Protein AF-A0A0W0FMZ3-F1 (afdb_monomer_lite)

Foldseek 3Di:
DDDDDDDDDDDDDDDDDDDDDDDDDDDDPDDPDPDDPPPPPDVLLVVLLVVCPPVDDDDDDPVRVCCVPPNDDPPDPDQDDDDVVLVVVLLPPDDDQLSNQVSVQVSCVSRCPFKHKAQFQPPAQCVVVVVQPPLRTAGIFIFGPPDDDPDSDDLLGGPDTDHDDNDPLLDQADNDDDPVGHGGGPDPSSSSSSSSQSVSQVSNVVNYPDPDDDDDD

Sequence (217 aa):
MSSTPPPQLPQNQSQAIFDSSSSPLKLNTGRSAFASEDPIRDTRLVQVELDTHNKWFGPVSPAKFLDKFLPKPSGLPRRPNFRSQEWGNVISGVKKESDMYDKFTELLKDYCTNLELKVTGEASDDINWTHQTGLIKVDVSVFPKDVQLERTFEVAKLETFFEFKLANTSSGFNDKVSVAHPFEKQARNSQNTRAQLATYAGAMLATQFRTHAFCVE

Structure (mmCIF, N/CA/C/O backbone):
data_AF-A0A0W0FMZ3-F1
#
_entry.id   AF-A0A0W0FMZ3-F1
#
loop_
_atom_site.group_PDB
_atom_site.id
_atom_site.type_symbol
_atom_site.label_atom_id
_atom_site.label_alt_id
_atom_site.label_comp_id
_atom_site.label_asym_id
_atom_site.label_entity_id
_atom_site.label_seq_id
_atom_site.pdbx_PDB_ins_code
_atom_site.Cartn_x
_atom_site.Cartn_y
_atom_site.Cartn_z
_atom_site.occupancy
_atom_site.B_iso_or_equiv
_atom_site.auth_seq_id
_atom_site.auth_comp_id
_atom_site.auth_asym_id
_atom_site.auth_atom_id
_atom_site.pdbx_PDB_model_num
ATOM 1 N N . MET A 1 1 ? 92.592 6.757 21.038 1.00 39.72 1 MET A N 1
ATOM 2 C CA . MET A 1 1 ? 92.563 7.070 19.593 1.00 39.72 1 MET A CA 1
ATOM 3 C C . MET A 1 1 ? 91.176 6.682 19.095 1.00 39.72 1 MET A C 1
ATOM 5 O O . MET A 1 1 ? 90.926 5.510 18.885 1.00 39.72 1 MET A O 1
ATOM 9 N N . SER A 1 2 ? 90.171 7.513 19.369 1.00 41.06 2 SER A N 1
ATOM 10 C CA . SER A 1 2 ? 89.693 8.655 18.563 1.00 41.06 2 SER A CA 1
ATOM 11 C C . SER A 1 2 ? 88.680 8.206 17.508 1.00 41.06 2 SER A C 1
ATOM 13 O O . SER A 1 2 ? 89.030 7.906 16.373 1.00 41.06 2 SER A O 1
ATOM 15 N N . SER A 1 3 ? 87.421 8.153 17.945 1.00 37.78 3 SER A N 1
ATOM 16 C CA . SER A 1 3 ? 86.208 8.016 17.143 1.00 37.78 3 SER A CA 1
ATOM 17 C C . SER A 1 3 ? 85.843 9.356 16.496 1.00 37.78 3 SER A C 1
ATOM 19 O O . SER A 1 3 ? 85.898 10.402 17.142 1.00 37.78 3 SER A O 1
ATOM 21 N N . THR A 1 4 ? 85.464 9.333 15.219 1.00 46.03 4 THR A N 1
ATOM 22 C CA . THR A 1 4 ? 84.984 10.509 14.475 1.00 46.03 4 THR A CA 1
ATOM 23 C C . THR A 1 4 ? 83.455 10.444 14.347 1.00 46.03 4 THR A C 1
ATOM 25 O O . THR A 1 4 ? 82.946 9.403 13.928 1.00 46.03 4 THR A O 1
ATOM 28 N N . PRO A 1 5 ? 82.704 11.502 14.710 1.00 57.19 5 PRO A N 1
ATOM 29 C CA . PRO A 1 5 ? 81.245 11.523 14.604 1.00 57.19 5 PRO A CA 1
ATOM 30 C C . PRO A 1 5 ? 80.751 12.072 13.244 1.00 57.19 5 PRO A 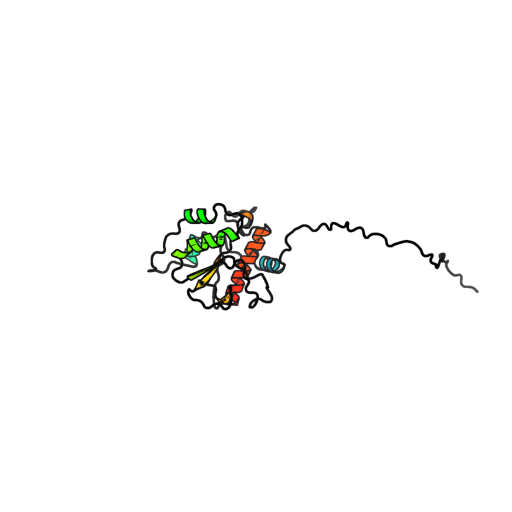C 1
ATOM 32 O O . PRO A 1 5 ? 81.443 12.887 12.630 1.00 57.19 5 PRO A O 1
ATOM 35 N N . PRO A 1 6 ? 79.550 11.669 12.779 1.00 47.75 6 PRO A N 1
ATOM 36 C CA . PRO A 1 6 ? 78.883 12.243 11.607 1.00 47.75 6 PRO A CA 1
ATOM 37 C C . PRO A 1 6 ? 78.061 13.518 11.941 1.00 47.75 6 PRO A C 1
ATOM 39 O O . PRO A 1 6 ? 77.803 13.798 13.114 1.00 47.75 6 PRO A O 1
ATOM 42 N N . PRO A 1 7 ? 77.687 14.323 10.924 1.00 38.81 7 PRO A N 1
ATOM 43 C CA . PRO A 1 7 ? 77.467 15.769 11.054 1.00 38.81 7 PRO A CA 1
ATOM 44 C C . PRO A 1 7 ? 76.085 16.202 11.579 1.00 38.81 7 PRO A C 1
ATOM 46 O O . PRO A 1 7 ? 75.069 15.548 11.353 1.00 38.81 7 PRO A O 1
ATOM 49 N N . GLN A 1 8 ? 76.074 17.366 12.242 1.00 42.78 8 GLN A N 1
ATOM 50 C CA . GLN A 1 8 ? 74.904 18.075 12.776 1.00 42.78 8 GLN A CA 1
ATOM 51 C C . GLN A 1 8 ? 74.115 18.828 11.689 1.00 42.78 8 GLN A C 1
ATOM 53 O O . GLN A 1 8 ? 74.698 19.492 10.833 1.00 42.78 8 GLN A O 1
ATOM 58 N N . LEU A 1 9 ? 72.783 18.792 11.794 1.00 36.53 9 LEU A N 1
ATOM 59 C CA . LEU A 1 9 ? 71.856 19.689 11.092 1.00 36.53 9 LEU A CA 1
ATOM 60 C C . LEU A 1 9 ? 71.580 20.944 11.949 1.00 36.53 9 LEU A C 1
ATOM 62 O O . LEU A 1 9 ? 71.500 20.818 13.175 1.00 36.53 9 LEU A O 1
ATOM 66 N N . PRO A 1 10 ? 71.419 22.144 11.356 1.00 37.28 10 PRO A N 1
ATOM 67 C CA . PRO A 1 10 ? 71.320 23.382 12.121 1.00 37.28 10 PRO A CA 1
ATOM 68 C C . PRO A 1 10 ? 69.983 23.531 12.856 1.00 37.28 10 PRO A C 1
ATOM 70 O O . PRO A 1 10 ? 68.908 23.390 12.275 1.00 37.28 10 PRO A O 1
ATOM 73 N N . GLN A 1 11 ? 70.083 23.905 14.132 1.00 38.12 11 GLN A N 1
ATOM 74 C CA . GLN A 1 11 ? 69.017 24.519 14.916 1.00 38.12 11 GLN A CA 1
ATOM 75 C C . GLN A 1 11 ? 68.750 25.933 14.396 1.00 38.12 11 GLN A C 1
ATOM 77 O O . GLN A 1 11 ? 69.692 26.695 14.187 1.00 38.12 11 GLN A O 1
ATOM 82 N N . ASN A 1 12 ? 67.480 26.326 14.303 1.00 35.31 12 ASN A N 1
ATOM 83 C CA . ASN A 1 12 ? 67.142 27.733 14.457 1.00 35.31 12 ASN A CA 1
ATOM 84 C C . ASN A 1 12 ? 66.017 27.886 15.481 1.00 35.31 12 ASN A C 1
ATOM 86 O O . ASN A 1 12 ? 64.908 27.382 15.313 1.00 35.31 12 ASN A O 1
ATOM 90 N N . GLN A 1 13 ? 66.388 28.529 16.583 1.00 39.56 13 GLN A N 1
ATOM 91 C CA . GLN A 1 13 ? 65.537 28.967 17.676 1.00 39.56 13 GLN A CA 1
ATOM 92 C C . GLN A 1 13 ? 64.791 30.233 17.253 1.00 39.56 13 GLN A C 1
ATOM 94 O O . GLN A 1 13 ? 65.368 31.078 16.574 1.00 39.56 13 GLN A O 1
ATOM 99 N N . SER A 1 14 ? 63.567 30.416 17.745 1.00 36.28 14 SER A N 1
ATOM 100 C CA . SER A 1 14 ? 63.102 31.704 18.284 1.00 36.28 14 SER A CA 1
ATOM 101 C C . SER A 1 14 ? 61.821 31.486 19.092 1.00 36.28 14 SER A C 1
ATOM 103 O O . SER A 1 14 ? 60.788 31.096 18.554 1.00 36.28 14 SER A O 1
ATOM 105 N N . GLN A 1 15 ? 61.919 31.70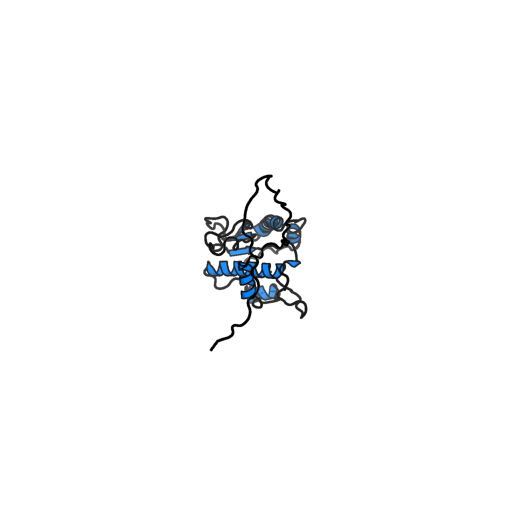4 20.405 1.00 33.81 15 GLN A N 1
ATOM 106 C CA . GLN A 1 15 ? 60.803 31.813 21.348 1.00 33.81 15 GLN A CA 1
ATOM 107 C C . GLN A 1 15 ? 60.365 33.286 21.480 1.00 33.81 15 GLN A C 1
ATOM 109 O O . GLN A 1 15 ? 61.243 34.131 21.588 1.00 33.81 15 GLN A O 1
ATOM 114 N N . ALA A 1 16 ? 59.035 33.506 21.525 1.00 35.62 16 ALA A N 1
ATOM 115 C CA . ALA A 1 16 ? 58.206 34.502 22.259 1.00 35.62 16 ALA A CA 1
ATOM 116 C C . ALA A 1 16 ? 58.633 36.006 22.286 1.00 35.62 16 ALA A C 1
ATOM 118 O O . ALA A 1 16 ? 59.805 36.325 22.363 1.00 35.62 16 ALA A O 1
ATOM 119 N N . ILE A 1 17 ? 57.760 37.028 22.276 1.00 29.28 17 ILE A N 1
ATOM 120 C CA . ILE A 1 17 ? 56.639 37.365 23.186 1.00 29.28 17 ILE A CA 1
ATOM 121 C C . ILE A 1 17 ? 55.702 38.407 22.508 1.00 29.28 17 ILE A C 1
ATOM 123 O O . ILE A 1 17 ? 56.107 39.131 21.605 1.00 29.28 17 ILE A O 1
ATOM 127 N N . PHE A 1 18 ? 54.450 38.434 22.983 1.00 39.72 18 PHE A N 1
ATOM 128 C CA . PHE A 1 18 ? 53.291 39.291 22.682 1.00 39.72 18 PHE A CA 1
ATOM 129 C C . PHE A 1 18 ? 53.514 40.811 22.600 1.00 39.72 18 PHE A C 1
ATOM 131 O O . PHE A 1 18 ? 54.207 41.374 23.441 1.00 39.72 18 PHE A O 1
ATOM 138 N N . ASP A 1 19 ? 52.713 41.466 21.746 1.00 29.95 19 ASP A N 1
ATOM 139 C CA . ASP A 1 19 ? 52.154 42.786 22.056 1.00 29.95 19 ASP A CA 1
ATOM 140 C C . ASP A 1 19 ? 50.655 42.855 21.716 1.00 29.95 19 ASP A C 1
ATOM 142 O O . ASP A 1 19 ? 50.183 42.361 20.690 1.00 29.95 19 ASP A O 1
ATOM 146 N N . SER A 1 20 ? 49.898 43.418 22.653 1.00 47.69 20 SER A N 1
ATOM 147 C CA . SER A 1 20 ? 48.439 43.501 22.677 1.00 47.69 20 SER A CA 1
ATOM 148 C C . SER A 1 20 ? 47.970 44.801 22.026 1.00 47.69 20 SER A C 1
ATOM 150 O O . SER A 1 20 ? 48.247 45.871 22.558 1.00 47.69 20 SER A O 1
ATOM 152 N N . SER A 1 21 ? 47.176 44.729 20.953 1.00 42.78 21 SER A N 1
ATOM 153 C CA . SER A 1 21 ? 46.002 45.602 20.750 1.00 42.78 21 SER A CA 1
ATOM 154 C C . SER A 1 21 ? 45.261 45.310 19.435 1.00 42.78 21 SER A C 1
ATOM 156 O O . SER A 1 21 ? 45.865 45.067 18.396 1.00 42.78 21 SER A O 1
ATOM 158 N N . SER A 1 22 ? 43.931 45.443 19.502 1.00 34.69 22 SER A N 1
ATOM 159 C CA . SER A 1 22 ? 42.937 45.564 18.415 1.00 34.69 22 SER A CA 1
ATOM 160 C C . SER A 1 22 ? 42.109 44.319 18.013 1.00 34.69 22 SER A C 1
ATOM 162 O O . SER A 1 22 ? 42.520 43.459 17.248 1.00 34.69 22 SER A O 1
ATOM 164 N N . SER A 1 23 ? 40.887 44.316 18.566 1.00 38.81 23 SER A N 1
ATOM 165 C CA . SER A 1 23 ? 39.564 43.886 18.065 1.00 38.81 23 SER A CA 1
ATOM 166 C C . SER A 1 23 ? 39.358 42.525 17.363 1.00 38.81 23 SER A C 1
ATOM 168 O O . SER A 1 23 ? 40.064 42.183 16.420 1.00 38.81 23 SER A O 1
ATOM 170 N N . PRO A 1 24 ? 38.290 41.774 17.720 1.00 36.56 24 PRO A N 1
ATOM 171 C CA . PRO A 1 24 ? 38.007 40.472 17.125 1.00 36.56 24 PRO A CA 1
ATOM 172 C C . PRO A 1 24 ? 37.613 40.587 15.644 1.00 36.56 24 PRO A C 1
ATOM 174 O O . PRO A 1 24 ? 36.722 41.351 15.262 1.00 36.56 24 PRO A O 1
ATOM 177 N N . LEU A 1 25 ? 38.280 39.780 14.816 1.00 36.03 25 LEU A N 1
ATOM 178 C CA . LEU A 1 25 ? 37.979 39.560 13.403 1.00 36.03 25 LEU A CA 1
ATOM 179 C C . LEU A 1 25 ? 36.553 39.011 13.237 1.00 36.03 25 LEU A C 1
ATOM 181 O O . LEU A 1 25 ? 36.185 37.999 13.833 1.00 36.03 25 LEU A O 1
ATOM 185 N N . LYS A 1 26 ? 35.756 39.678 12.395 1.00 40.53 26 LYS A N 1
ATOM 186 C CA . LYS A 1 26 ? 34.424 39.225 11.974 1.00 40.53 26 LYS A CA 1
ATOM 187 C C . LYS A 1 26 ? 34.507 37.819 11.370 1.00 40.53 26 LYS A C 1
ATOM 189 O O . LYS A 1 26 ? 35.209 37.609 10.382 1.00 40.53 26 LYS A O 1
ATOM 194 N N . LEU A 1 27 ? 33.738 36.884 11.928 1.00 35.84 27 LEU A N 1
ATOM 195 C CA . LEU A 1 27 ? 33.479 35.583 11.316 1.00 35.84 27 LEU A CA 1
ATOM 196 C C . LEU A 1 27 ? 32.754 35.792 9.983 1.00 35.84 27 LEU A C 1
ATOM 198 O O . LEU A 1 27 ? 31.627 36.280 9.937 1.00 35.84 27 LEU A O 1
ATOM 202 N N . ASN A 1 28 ? 33.420 35.419 8.896 1.00 35.41 28 ASN A N 1
ATOM 203 C CA . ASN A 1 28 ? 32.857 35.430 7.558 1.00 35.41 28 ASN A CA 1
ATOM 204 C C . ASN A 1 28 ? 31.988 34.167 7.397 1.00 35.41 28 ASN A C 1
ATOM 206 O O . ASN A 1 28 ? 32.504 33.073 7.167 1.00 35.41 28 ASN A O 1
ATOM 210 N N . THR A 1 29 ? 30.669 34.291 7.570 1.00 41.41 29 THR A N 1
ATOM 211 C CA . THR A 1 29 ? 29.673 33.209 7.426 1.00 41.41 29 THR A CA 1
ATOM 212 C C . THR A 1 29 ? 29.368 32.917 5.956 1.00 41.41 29 THR A C 1
ATOM 214 O O . THR A 1 29 ? 28.228 32.990 5.507 1.00 41.41 29 THR A O 1
ATOM 217 N N . GLY A 1 30 ? 30.408 32.616 5.184 1.00 42.62 30 GLY A N 1
ATOM 218 C CA . GLY A 1 30 ? 30.327 32.332 3.755 1.00 42.62 30 GLY A CA 1
ATOM 219 C C . GLY A 1 30 ? 30.908 30.967 3.420 1.00 42.62 30 GLY A C 1
ATOM 220 O O . GLY A 1 30 ? 31.859 30.875 2.652 1.00 42.62 30 GLY A O 1
ATOM 221 N N . ARG A 1 31 ? 30.371 29.895 4.010 1.00 37.34 31 ARG A N 1
ATOM 222 C CA . ARG A 1 31 ? 30.559 28.533 3.495 1.00 37.34 31 ARG A CA 1
ATOM 223 C C . ARG A 1 31 ? 29.193 27.975 3.130 1.00 37.34 31 ARG A C 1
ATOM 225 O O . ARG A 1 31 ? 28.521 27.372 3.957 1.00 37.34 31 ARG A O 1
ATOM 232 N N . SER A 1 32 ? 28.802 28.187 1.876 1.00 43.09 32 SER A N 1
ATOM 233 C CA . SER A 1 32 ? 27.826 27.322 1.219 1.00 43.09 32 SER A CA 1
ATOM 234 C C . SER A 1 32 ? 28.477 25.948 1.105 1.00 43.09 32 SER A C 1
ATOM 236 O O . SER A 1 32 ? 29.283 25.710 0.207 1.00 43.09 32 SER A O 1
ATOM 238 N N . ALA A 1 33 ? 28.199 25.063 2.060 1.00 43.31 33 ALA A N 1
ATOM 239 C CA . ALA A 1 33 ? 28.401 23.646 1.829 1.00 43.31 33 ALA A CA 1
ATOM 240 C C . ALA A 1 33 ? 27.557 23.281 0.603 1.00 43.31 33 ALA A C 1
ATOM 242 O O . ALA A 1 33 ? 26.386 23.647 0.532 1.00 43.31 33 ALA A O 1
ATOM 243 N N . PHE A 1 34 ? 28.155 22.602 -0.371 1.00 45.28 34 PHE A N 1
ATOM 244 C CA . PHE A 1 34 ? 27.420 21.935 -1.438 1.00 45.28 34 PHE A CA 1
ATOM 245 C C . PHE A 1 34 ? 26.612 20.790 -0.812 1.00 45.28 34 PHE A C 1
ATOM 247 O O . PHE A 1 34 ? 26.989 19.626 -0.896 1.00 45.28 34 PHE A O 1
ATOM 254 N N . ALA A 1 35 ? 25.540 21.122 -0.099 1.00 40.53 35 ALA A N 1
ATOM 255 C CA . ALA A 1 35 ? 24.504 20.174 0.238 1.00 40.53 35 ALA A CA 1
ATOM 256 C C . ALA A 1 35 ? 23.636 20.068 -1.014 1.00 40.53 35 ALA A C 1
ATOM 258 O O . ALA A 1 35 ? 22.875 20.979 -1.328 1.00 40.53 35 ALA A O 1
ATOM 259 N N . SER A 1 36 ? 23.812 18.982 -1.770 1.00 37.88 36 SER A N 1
ATOM 260 C CA . SER A 1 36 ? 22.751 18.528 -2.665 1.00 37.88 36 SER A CA 1
ATOM 261 C C . SER A 1 36 ? 21.494 18.416 -1.806 1.00 37.88 36 SER A C 1
ATOM 263 O O . SER A 1 36 ? 21.510 17.691 -0.808 1.00 37.88 36 SER A O 1
ATOM 265 N N . GLU A 1 37 ? 20.428 19.135 -2.154 1.00 40.38 37 GLU A N 1
ATOM 266 C CA . GLU A 1 37 ? 19.086 18.941 -1.592 1.00 40.38 37 GLU A CA 1
ATOM 267 C C . GLU A 1 37 ? 18.490 17.613 -2.095 1.00 40.38 37 GLU A C 1
ATOM 269 O O . GLU A 1 37 ? 17.346 17.531 -2.537 1.00 40.38 37 GLU A O 1
ATOM 274 N N . ASP A 1 38 ? 19.279 16.541 -2.065 1.00 46.38 38 ASP A N 1
ATOM 275 C CA . ASP A 1 38 ? 18.750 15.202 -2.183 1.00 46.38 38 ASP A CA 1
ATOM 276 C C . ASP A 1 38 ? 17.976 14.933 -0.892 1.00 46.38 38 ASP A C 1
ATOM 278 O O . ASP A 1 38 ? 18.589 14.952 0.181 1.00 46.38 38 ASP A O 1
ATOM 282 N N . PRO A 1 39 ? 16.655 14.670 -0.942 1.00 52.56 39 PRO A N 1
ATOM 283 C CA . PRO A 1 39 ? 15.922 14.288 0.256 1.00 52.56 39 PRO A CA 1
ATOM 284 C C . PRO A 1 39 ? 16.666 13.114 0.886 1.00 52.56 39 PRO A C 1
ATOM 286 O O . PRO A 1 39 ? 16.969 12.137 0.193 1.00 52.56 39 PRO A O 1
ATOM 289 N N . ILE A 1 40 ? 17.055 13.252 2.155 1.00 62.19 40 ILE A N 1
ATOM 290 C CA . ILE A 1 40 ? 17.873 12.264 2.863 1.00 62.19 40 ILE A CA 1
ATOM 291 C C . ILE A 1 40 ? 17.186 10.908 2.700 1.00 62.19 40 ILE A C 1
ATOM 293 O O . ILE A 1 40 ? 16.047 10.719 3.122 1.00 62.19 40 ILE A O 1
ATOM 297 N N . ARG A 1 41 ? 17.849 9.985 1.995 1.00 70.44 41 ARG A N 1
ATOM 298 C CA . ARG A 1 41 ? 17.310 8.647 1.750 1.00 70.44 41 ARG A CA 1
ATOM 299 C C . ARG A 1 41 ? 17.209 7.948 3.099 1.00 70.44 41 ARG A C 1
ATOM 301 O O . ARG A 1 41 ? 18.219 7.829 3.789 1.00 70.44 41 ARG A O 1
ATOM 308 N N . ASP A 1 42 ? 16.020 7.473 3.452 1.00 85.56 42 ASP A N 1
ATOM 309 C CA . ASP A 1 42 ? 15.859 6.662 4.651 1.00 85.56 42 ASP A CA 1
ATOM 310 C C . ASP A 1 42 ? 16.636 5.353 4.470 1.00 85.56 42 ASP A C 1
ATOM 312 O O . ASP A 1 42 ? 16.292 4.520 3.626 1.00 85.56 42 ASP A O 1
ATOM 316 N N . THR A 1 43 ? 17.718 5.192 5.232 1.00 91.06 43 THR A N 1
ATOM 317 C CA . THR A 1 43 ? 18.626 4.038 5.151 1.00 91.06 43 THR A CA 1
ATOM 318 C C . THR A 1 43 ? 17.903 2.718 5.395 1.00 91.06 43 THR A C 1
ATOM 320 O O . THR A 1 43 ? 18.305 1.690 4.855 1.00 91.06 43 THR A O 1
ATOM 323 N N . ARG A 1 44 ? 16.792 2.743 6.137 1.00 93.06 44 ARG A N 1
ATOM 324 C CA . ARG A 1 44 ? 15.966 1.569 6.418 1.00 93.06 44 ARG A CA 1
ATOM 325 C C . ARG A 1 44 ? 15.242 1.098 5.158 1.00 93.06 44 ARG A C 1
ATOM 327 O O . ARG A 1 44 ? 15.280 -0.087 4.848 1.00 93.06 44 ARG A O 1
ATOM 334 N N . LEU A 1 45 ? 14.676 2.021 4.374 1.00 93.88 45 LEU A N 1
ATOM 335 C CA . LEU A 1 45 ? 14.055 1.690 3.084 1.00 93.88 45 LEU A CA 1
ATOM 336 C C . LEU A 1 45 ? 15.089 1.240 2.046 1.00 93.88 45 LEU A C 1
ATOM 338 O O . LEU A 1 45 ? 14.781 0.408 1.198 1.00 93.88 45 LEU A O 1
ATOM 342 N N . VAL A 1 46 ? 16.329 1.736 2.123 1.00 94.81 46 VAL A N 1
ATOM 343 C CA . VAL A 1 46 ? 17.428 1.213 1.290 1.00 94.81 46 VAL A CA 1
ATOM 344 C C . VAL A 1 46 ? 17.669 -0.256 1.570 1.00 94.81 46 VAL A C 1
ATOM 346 O O . VAL A 1 46 ? 17.770 -1.040 0.633 1.00 94.81 46 VAL A O 1
ATOM 349 N N . GLN A 1 47 ? 17.747 -0.622 2.848 1.00 95.12 47 GLN A N 1
ATOM 350 C CA . GLN A 1 47 ? 17.984 -2.003 3.237 1.00 95.12 47 GLN A CA 1
ATOM 351 C C . GLN A 1 47 ? 16.833 -2.909 2.790 1.00 95.12 47 GLN A C 1
ATOM 353 O O . GLN A 1 47 ? 17.082 -3.950 2.192 1.00 95.12 47 GLN A O 1
ATOM 358 N N . VAL A 1 48 ? 15.582 -2.477 2.987 1.00 95.69 48 VAL A N 1
ATOM 359 C CA . VAL A 1 48 ? 14.404 -3.227 2.518 1.00 95.69 48 VAL A CA 1
ATOM 360 C C . VAL A 1 48 ? 14.420 -3.403 0.999 1.00 95.69 48 VAL A C 1
ATOM 362 O O . VAL A 1 48 ? 14.097 -4.485 0.506 1.00 95.69 48 VAL A O 1
ATOM 365 N N . GLU A 1 49 ? 14.810 -2.377 0.237 1.00 96.44 49 GLU A N 1
ATOM 366 C CA . GLU A 1 49 ? 14.942 -2.511 -1.215 1.00 96.44 49 GLU A CA 1
ATOM 367 C C . GLU A 1 49 ? 15.992 -3.553 -1.586 1.00 96.44 49 GLU A C 1
ATOM 369 O O . GLU A 1 49 ? 15.673 -4.456 -2.348 1.00 96.44 49 GLU A O 1
ATOM 374 N N . LEU A 1 50 ? 17.191 -3.494 -1.002 1.00 96.56 50 LEU A N 1
ATOM 375 C CA . LEU A 1 50 ? 18.249 -4.475 -1.259 1.00 96.56 50 LEU A CA 1
ATOM 376 C C . LEU A 1 50 ? 17.805 -5.901 -0.911 1.00 96.56 50 LEU A C 1
ATOM 378 O O . LEU A 1 50 ? 18.065 -6.837 -1.667 1.00 96.56 50 LEU A O 1
ATOM 382 N N . ASP A 1 51 ? 17.091 -6.064 0.203 1.00 96.88 51 ASP A N 1
ATOM 383 C CA . ASP A 1 51 ? 16.615 -7.364 0.668 1.00 96.88 51 ASP A CA 1
ATOM 384 C C . ASP A 1 51 ? 15.481 -7.925 -0.199 1.00 96.88 51 ASP A C 1
ATOM 386 O O . ASP A 1 51 ? 15.273 -9.141 -0.217 1.00 96.88 51 ASP A O 1
ATOM 390 N N . THR A 1 52 ? 14.743 -7.076 -0.917 1.00 96.38 52 THR A N 1
ATOM 391 C CA . THR A 1 52 ? 13.603 -7.474 -1.765 1.00 96.38 52 THR A CA 1
ATOM 392 C C . THR A 1 52 ? 13.872 -7.365 -3.263 1.00 96.38 52 THR A C 1
ATOM 394 O O . THR A 1 52 ? 13.063 -7.834 -4.065 1.00 96.38 52 THR A O 1
ATOM 397 N N . HIS A 1 53 ? 15.022 -6.818 -3.649 1.00 96.44 53 HIS A N 1
ATOM 398 C CA . HIS A 1 53 ? 15.435 -6.667 -5.035 1.00 96.44 53 HIS A CA 1
ATOM 399 C C . HIS A 1 53 ? 15.510 -8.027 -5.741 1.00 96.44 53 HIS A C 1
ATOM 401 O O . HIS A 1 53 ? 16.044 -8.997 -5.198 1.00 96.44 53 HIS A O 1
ATOM 407 N N . ASN A 1 54 ? 14.988 -8.102 -6.965 1.00 95.50 54 ASN A N 1
ATOM 408 C CA . ASN A 1 54 ? 14.845 -9.331 -7.757 1.00 95.50 54 ASN A CA 1
ATOM 409 C C . ASN A 1 54 ? 13.952 -10.414 -7.119 1.00 95.50 54 ASN A C 1
ATOM 411 O O . ASN A 1 54 ? 13.983 -11.567 -7.558 1.00 95.50 54 ASN A O 1
ATOM 415 N N . LYS A 1 55 ? 13.162 -10.081 -6.088 1.00 95.50 55 LYS A N 1
ATOM 416 C CA . LYS A 1 55 ? 12.190 -11.001 -5.468 1.00 95.50 55 LYS A CA 1
ATOM 417 C C . LYS A 1 55 ? 10.746 -10.684 -5.853 1.00 95.50 55 LYS A C 1
ATOM 419 O O . LYS A 1 55 ? 9.844 -11.435 -5.481 1.00 95.50 55 LYS A O 1
ATOM 424 N N . TRP A 1 56 ? 10.511 -9.604 -6.598 1.00 95.00 56 TRP A N 1
ATOM 425 C CA . TRP A 1 56 ? 9.174 -9.231 -7.043 1.00 95.00 56 TRP A CA 1
ATOM 426 C C . TRP A 1 56 ? 8.708 -10.105 -8.206 1.00 95.00 56 TRP A C 1
ATOM 428 O O . TRP A 1 56 ? 9.458 -10.407 -9.134 1.00 95.00 56 TRP A O 1
ATOM 438 N N . PHE A 1 57 ? 7.438 -10.507 -8.170 1.00 91.62 57 PHE A N 1
ATOM 439 C CA . PHE A 1 57 ? 6.860 -11.393 -9.174 1.00 91.62 57 PHE A CA 1
ATOM 440 C C . PHE A 1 57 ? 6.061 -10.606 -10.215 1.00 91.62 57 PHE A C 1
ATOM 442 O O . PHE A 1 57 ? 4.976 -10.106 -9.925 1.00 91.62 57 PHE A O 1
ATOM 449 N N . GLY A 1 58 ? 6.565 -10.552 -11.448 1.00 92.25 58 GLY A N 1
ATOM 450 C CA . GLY A 1 58 ? 5.826 -9.988 -12.569 1.00 92.25 58 GLY A CA 1
ATOM 451 C C . GLY A 1 58 ? 6.657 -9.756 -13.830 1.00 92.25 58 GLY A C 1
ATOM 452 O O . GLY A 1 58 ? 7.800 -10.211 -13.911 1.00 92.25 58 GLY A O 1
ATOM 453 N N . PRO A 1 59 ? 6.065 -9.098 -14.842 1.00 93.25 59 PRO A N 1
ATOM 454 C CA . PRO A 1 59 ? 4.705 -8.551 -14.855 1.00 93.25 59 PRO A CA 1
ATOM 455 C C . PRO A 1 59 ? 3.631 -9.650 -14.909 1.00 93.25 59 PRO A C 1
ATOM 457 O O . PRO A 1 59 ? 3.791 -10.673 -15.578 1.00 93.25 59 PRO A O 1
ATOM 460 N N . VAL A 1 60 ? 2.509 -9.437 -14.217 1.00 90.94 60 VAL A N 1
ATOM 461 C CA . VAL A 1 60 ? 1.352 -10.347 -14.218 1.00 90.94 60 VAL A CA 1
ATOM 462 C C . VAL A 1 60 ? 0.101 -9.555 -14.568 1.00 90.94 60 VAL A C 1
ATOM 464 O O . VAL A 1 60 ? -0.144 -8.495 -14.011 1.00 90.94 60 VAL A O 1
ATOM 467 N N . SER A 1 61 ? -0.733 -10.084 -15.466 1.00 90.25 61 SER A N 1
ATOM 468 C CA . SER A 1 61 ? -2.052 -9.492 -15.719 1.00 90.25 61 SER A CA 1
ATOM 469 C C . SER A 1 61 ? -2.905 -9.524 -14.441 1.00 90.25 61 SER A C 1
ATOM 471 O O . SER A 1 61 ? -3.025 -10.606 -13.857 1.00 90.25 61 SER A O 1
ATOM 473 N N . PRO A 1 62 ? -3.580 -8.422 -14.058 1.00 87.56 62 PRO A N 1
ATOM 474 C CA . PRO A 1 62 ? -4.462 -8.402 -12.890 1.00 87.56 62 PRO A CA 1
ATOM 475 C C . PRO A 1 62 ? -5.525 -9.504 -12.918 1.00 87.56 62 PRO A C 1
ATOM 477 O O . PRO A 1 62 ? -5.756 -10.163 -11.911 1.00 87.56 62 PRO A O 1
ATOM 480 N N . ALA A 1 63 ? -6.114 -9.783 -14.087 1.00 87.62 63 ALA A N 1
ATOM 481 C CA . ALA A 1 63 ? -7.085 -10.867 -14.239 1.00 87.62 63 ALA A CA 1
ATOM 482 C C . ALA A 1 63 ? -6.465 -12.235 -13.910 1.00 87.62 63 ALA A C 1
ATOM 484 O O . ALA A 1 63 ? -7.006 -12.973 -13.096 1.00 87.62 63 ALA A O 1
ATOM 485 N N . LYS A 1 64 ? -5.279 -12.534 -14.460 1.00 89.94 64 LYS A N 1
ATOM 486 C CA . LYS A 1 64 ? -4.561 -13.788 -14.168 1.00 89.94 64 LYS A CA 1
ATOM 487 C C . LYS A 1 64 ? -4.140 -13.891 -12.703 1.00 89.94 64 LYS A C 1
ATOM 489 O O . LYS A 1 64 ? -4.143 -14.987 -12.151 1.00 89.94 64 LYS A O 1
ATOM 494 N N . PHE A 1 65 ? -3.747 -12.775 -12.091 1.00 89.94 65 PHE A N 1
ATOM 495 C CA . PHE A 1 65 ? -3.410 -12.724 -10.673 1.00 89.94 65 PHE A CA 1
ATOM 496 C C . PHE A 1 65 ? -4.632 -13.070 -9.815 1.00 89.94 65 PHE A C 1
ATOM 498 O O . PHE A 1 65 ? -4.557 -13.979 -8.990 1.00 89.94 65 PHE A O 1
ATOM 505 N N . LEU A 1 66 ? -5.766 -12.406 -10.059 1.00 88.06 66 LEU A N 1
ATOM 506 C CA . LEU A 1 66 ? -7.014 -12.667 -9.346 1.00 88.06 66 LEU A CA 1
ATOM 507 C C . LEU A 1 66 ? -7.487 -14.107 -9.558 1.00 88.06 66 LEU A C 1
ATOM 509 O O . LEU A 1 66 ? -7.785 -14.784 -8.584 1.00 88.06 66 LEU A O 1
ATOM 513 N N . ASP A 1 67 ? -7.474 -14.619 -10.789 1.00 87.81 67 ASP A N 1
ATOM 514 C CA . ASP A 1 67 ? -7.887 -15.999 -11.073 1.00 87.81 67 ASP A CA 1
ATOM 515 C C . ASP A 1 67 ? -7.007 -17.036 -10.355 1.00 87.81 67 ASP A C 1
ATOM 517 O O . ASP A 1 67 ? -7.501 -18.074 -9.917 1.00 87.81 67 ASP A O 1
ATOM 521 N N . LYS A 1 68 ? -5.704 -16.759 -10.210 1.00 88.88 68 LYS A N 1
ATOM 522 C CA . LYS A 1 68 ? -4.748 -17.671 -9.569 1.00 88.88 68 LYS A CA 1
ATOM 523 C C . LYS A 1 68 ? -4.791 -17.615 -8.042 1.00 88.88 68 LYS A C 1
ATOM 525 O O . LYS A 1 68 ? -4.702 -18.660 -7.404 1.00 88.88 68 LYS A O 1
ATOM 530 N N . PHE A 1 69 ? -4.852 -16.417 -7.463 1.00 87.44 69 PHE A N 1
ATOM 531 C CA . PHE A 1 69 ? -4.646 -16.210 -6.024 1.00 87.44 69 PHE A CA 1
ATOM 532 C C . PHE A 1 69 ? -5.922 -15.845 -5.262 1.00 87.44 69 PHE A C 1
ATOM 534 O O . PHE A 1 69 ? -5.986 -16.063 -4.056 1.00 87.44 69 PHE A O 1
ATOM 541 N N . LEU A 1 70 ? -6.937 -15.312 -5.947 1.00 85.25 70 LEU A N 1
ATOM 542 C CA . LEU A 1 70 ? -8.209 -14.862 -5.374 1.00 85.25 70 LEU A CA 1
ATOM 543 C C . LEU A 1 70 ? -9.406 -15.308 -6.248 1.00 85.25 70 LEU A C 1
ATOM 545 O O . LEU A 1 70 ? -10.207 -14.465 -6.672 1.00 85.25 70 LEU A O 1
ATOM 549 N N . PRO A 1 71 ? -9.537 -16.615 -6.564 1.00 81.44 71 PRO A N 1
ATOM 550 C CA . PRO A 1 71 ? -10.581 -17.099 -7.461 1.00 81.44 71 PRO A CA 1
ATOM 551 C C . PRO A 1 71 ? -11.967 -16.783 -6.896 1.00 81.44 71 PRO A C 1
ATOM 553 O O . PRO A 1 71 ? -12.217 -16.945 -5.701 1.00 81.44 71 PRO A O 1
ATOM 556 N N . LYS A 1 72 ? -12.885 -16.335 -7.760 1.00 77.56 72 LYS A N 1
ATOM 557 C CA . LYS A 1 72 ? -14.242 -15.940 -7.354 1.00 77.56 72 LYS A CA 1
ATOM 558 C C . LYS A 1 72 ? -14.983 -17.126 -6.721 1.00 77.56 72 LYS A C 1
ATOM 560 O O . LYS A 1 72 ? -15.255 -18.099 -7.427 1.00 77.56 72 LYS A O 1
ATOM 565 N N . PRO A 1 73 ? -15.382 -17.039 -5.440 1.00 75.06 73 PRO A N 1
ATOM 566 C CA . PRO A 1 73 ? -16.246 -18.041 -4.835 1.00 75.06 73 PRO A CA 1
ATOM 567 C C . PRO A 1 73 ? -17.608 -18.066 -5.535 1.00 75.06 73 PRO A C 1
ATOM 569 O O . PRO A 1 73 ? -18.170 -17.020 -5.878 1.00 75.06 73 PRO A O 1
ATOM 572 N N . SER A 1 74 ? -18.162 -19.260 -5.732 1.00 78.94 74 SER A N 1
ATOM 573 C CA . SER A 1 74 ? -19.514 -19.424 -6.268 1.00 78.94 74 SER A CA 1
ATOM 574 C C . SER A 1 74 ? -20.550 -18.820 -5.315 1.00 78.94 74 SER A C 1
ATOM 576 O O . SER A 1 74 ? -20.514 -19.094 -4.118 1.00 78.94 74 SER A O 1
ATOM 578 N N . GLY A 1 75 ? -21.504 -18.047 -5.843 1.00 75.81 75 GLY A N 1
ATOM 579 C CA . GLY A 1 75 ? -22.662 -17.572 -5.074 1.00 75.81 75 GLY A CA 1
ATOM 580 C C . GLY A 1 75 ? -22.470 -16.265 -4.298 1.00 75.81 75 GLY A C 1
ATOM 581 O O . GLY A 1 75 ? -23.372 -15.879 -3.559 1.00 75.81 75 GLY A O 1
ATOM 582 N N . LEU A 1 76 ? -21.350 -15.550 -4.467 1.00 70.31 76 LEU A N 1
ATOM 583 C CA . LEU A 1 76 ? -21.238 -14.197 -3.915 1.00 70.31 76 LEU A CA 1
ATOM 584 C C . LEU A 1 76 ? -22.192 -13.221 -4.627 1.00 70.31 76 LEU A C 1
ATOM 586 O O . LEU A 1 76 ? -22.349 -13.301 -5.852 1.00 70.31 76 LEU A O 1
ATOM 590 N N . PRO A 1 77 ? -22.796 -12.266 -3.892 1.00 69.19 77 PRO A N 1
ATOM 591 C CA . PRO A 1 77 ? -23.615 -11.225 -4.492 1.00 69.19 77 PRO A CA 1
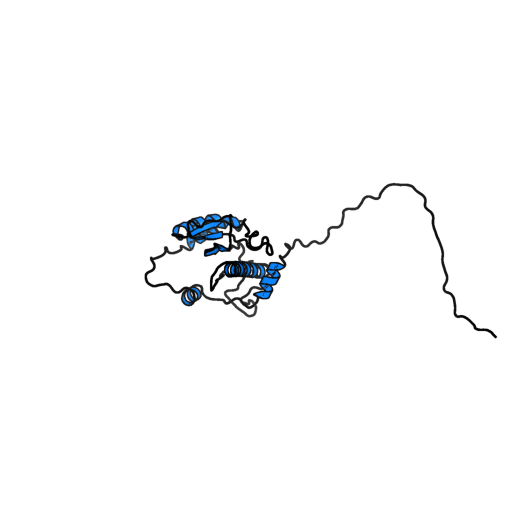ATOM 592 C C . PRO A 1 77 ? -22.802 -10.420 -5.507 1.00 69.19 77 PRO A C 1
ATOM 594 O O . PRO A 1 77 ? -21.600 -10.182 -5.344 1.00 69.19 77 PRO A O 1
ATOM 597 N N . ARG A 1 78 ? -23.473 -9.999 -6.582 1.00 66.69 78 ARG A N 1
ATOM 598 C CA . ARG A 1 78 ? -22.857 -9.196 -7.637 1.00 66.69 78 ARG A CA 1
ATOM 599 C C . ARG A 1 78 ? -22.393 -7.868 -7.037 1.00 66.69 78 ARG A C 1
ATOM 601 O O . ARG A 1 78 ? -23.220 -7.058 -6.630 1.00 66.69 78 ARG A O 1
ATOM 608 N N . ARG A 1 79 ? -21.078 -7.647 -6.993 1.00 70.31 79 ARG A N 1
ATOM 609 C CA . ARG A 1 79 ? -20.511 -6.343 -6.625 1.00 70.31 79 ARG A CA 1
ATOM 610 C C . ARG A 1 79 ? -20.835 -5.314 -7.716 1.00 70.31 79 ARG A C 1
ATOM 612 O O . ARG A 1 79 ? -20.909 -5.702 -8.890 1.00 70.31 79 ARG A O 1
ATOM 619 N N . PRO A 1 80 ? -21.026 -4.031 -7.364 1.00 75.75 80 PRO A N 1
ATOM 620 C CA . PRO A 1 80 ? -21.124 -2.978 -8.364 1.00 75.75 80 PRO A CA 1
ATOM 621 C C . PRO A 1 80 ? -19.878 -2.992 -9.259 1.00 75.75 80 PRO A C 1
ATOM 623 O O . PRO A 1 80 ? -18.764 -3.262 -8.807 1.00 75.75 80 PRO A O 1
ATOM 626 N N . ASN A 1 81 ? -20.077 -2.754 -10.555 1.00 79.88 81 ASN A N 1
ATOM 627 C CA . ASN A 1 81 ? -18.963 -2.627 -11.486 1.00 79.88 81 ASN A CA 1
ATOM 628 C C . ASN A 1 81 ? -18.265 -1.291 -11.229 1.00 79.88 81 ASN A C 1
ATOM 630 O O . ASN A 1 81 ? -18.907 -0.248 -11.356 1.00 79.88 81 ASN A O 1
ATOM 634 N N . PHE A 1 82 ? -16.962 -1.330 -10.949 1.00 83.81 82 PHE A N 1
ATOM 635 C CA . PHE A 1 82 ? -16.150 -0.121 -10.862 1.00 83.81 82 PHE A CA 1
ATOM 636 C C . PHE A 1 82 ? -16.154 0.621 -12.201 1.00 83.81 82 PHE A C 1
ATOM 638 O O . PHE A 1 82 ? -15.840 0.033 -13.243 1.00 83.81 82 PHE A O 1
ATOM 645 N N . ARG A 1 83 ? -16.517 1.906 -12.195 1.00 83.69 83 ARG A N 1
ATOM 646 C CA . ARG A 1 83 ? -16.540 2.722 -13.411 1.00 83.69 83 ARG A CA 1
ATOM 647 C C . ARG A 1 83 ? -15.218 3.467 -13.525 1.00 83.69 83 ARG A C 1
ATOM 649 O O . ARG A 1 83 ? -14.967 4.419 -12.800 1.00 83.69 83 ARG A O 1
ATOM 656 N N . SER A 1 84 ? -14.379 3.079 -14.484 1.00 82.62 84 SER A N 1
ATOM 657 C CA . SER A 1 84 ? -13.055 3.694 -14.695 1.00 82.62 84 SER A CA 1
ATOM 658 C C . SER A 1 84 ? -13.090 5.216 -14.901 1.00 82.62 84 SER A C 1
ATOM 660 O O . SER A 1 84 ? -12.123 5.904 -14.596 1.00 82.62 84 SER A O 1
ATOM 662 N N . GLN A 1 85 ? -14.208 5.758 -15.382 1.00 87.25 85 GLN A N 1
ATOM 663 C CA . GLN A 1 85 ? -14.432 7.201 -15.512 1.00 87.25 85 GLN A CA 1
ATOM 664 C C . GLN A 1 85 ? -14.453 7.911 -14.150 1.00 87.25 85 GLN A C 1
ATOM 666 O O . GLN A 1 85 ? -13.971 9.034 -14.042 1.00 87.25 85 GLN A O 1
ATOM 671 N N . GLU A 1 86 ? -14.961 7.253 -13.106 1.00 87.81 86 GLU A N 1
ATOM 672 C CA . GLU A 1 86 ? -15.009 7.805 -11.749 1.00 87.81 86 GLU A CA 1
ATOM 673 C C . GLU A 1 86 ? -13.603 7.935 -11.154 1.00 87.81 86 GLU A C 1
ATOM 675 O O . GLU A 1 86 ? -13.315 8.922 -10.480 1.00 87.81 86 GLU A O 1
ATOM 680 N N . TRP A 1 87 ? -12.681 7.028 -11.502 1.00 87.94 87 TRP A N 1
ATOM 681 C CA . TRP A 1 87 ? -11.260 7.193 -11.180 1.00 87.94 87 TRP A CA 1
ATOM 682 C C . TRP A 1 87 ? -10.659 8.447 -11.827 1.00 87.94 87 TRP A C 1
ATOM 684 O O . TRP A 1 87 ? -9.896 9.172 -11.191 1.00 87.94 87 TRP A O 1
ATOM 694 N N . GLY A 1 88 ? -11.061 8.762 -13.063 1.00 88.50 88 GLY A N 1
ATOM 695 C CA . GLY A 1 88 ? -10.682 10.007 -13.735 1.00 88.50 88 GLY A CA 1
ATOM 696 C C . GLY A 1 88 ? -11.032 11.257 -12.918 1.00 88.50 88 GLY A C 1
ATOM 697 O O . GLY A 1 88 ? -10.253 12.207 -12.882 1.00 88.50 88 GLY A O 1
ATOM 698 N N . ASN A 1 89 ? -12.155 11.239 -12.194 1.00 88.38 89 ASN A N 1
ATOM 699 C CA . ASN A 1 89 ? -12.571 12.348 -11.332 1.00 88.38 89 ASN A CA 1
ATOM 700 C C . ASN A 1 89 ? -11.721 12.461 -10.058 1.00 88.38 89 ASN A C 1
ATOM 702 O O . ASN A 1 89 ? -11.488 13.575 -9.580 1.00 88.38 89 ASN A O 1
ATOM 706 N N . VAL A 1 90 ? -11.223 11.334 -9.537 1.00 89.38 90 VAL A N 1
ATOM 707 C CA . VAL A 1 90 ? -10.301 11.316 -8.391 1.00 89.38 90 VAL A CA 1
ATOM 708 C C . VAL A 1 90 ? -9.011 12.049 -8.751 1.00 89.38 90 VAL A C 1
ATOM 710 O O . VAL A 1 90 ? -8.616 12.965 -8.034 1.00 89.38 90 VAL A O 1
ATOM 713 N N . ILE A 1 91 ? -8.405 11.719 -9.896 1.00 89.62 91 ILE A N 1
ATOM 714 C CA . ILE A 1 91 ? -7.125 12.304 -10.338 1.00 89.62 91 ILE A CA 1
ATOM 715 C C . ILE A 1 91 ? -7.264 13.699 -10.968 1.00 89.62 91 ILE A C 1
ATOM 717 O O . ILE A 1 91 ? -6.283 14.434 -11.081 1.00 89.62 91 ILE A O 1
ATOM 721 N N . SER A 1 92 ? -8.468 14.095 -11.389 1.00 89.19 92 SER A N 1
ATOM 722 C CA . SER A 1 92 ? -8.683 15.373 -12.071 1.00 89.19 92 SER A CA 1
ATOM 723 C C . SER A 1 92 ? -8.379 16.568 -11.161 1.00 89.19 92 SER A C 1
ATOM 725 O O . SER A 1 92 ? -8.916 16.696 -10.055 1.00 89.19 92 SER A O 1
ATOM 727 N N . GLY A 1 93 ? -7.505 17.457 -11.644 1.00 85.81 93 GLY A N 1
ATOM 728 C CA . GLY A 1 93 ? -7.127 18.703 -10.969 1.00 85.81 93 GLY A CA 1
ATOM 729 C C . GLY A 1 93 ? -6.281 18.531 -9.702 1.00 85.81 93 GLY A C 1
ATOM 730 O O . GLY A 1 93 ? -6.052 19.514 -8.999 1.00 85.81 93 GLY A O 1
ATOM 731 N N . VAL A 1 94 ? -5.827 17.311 -9.407 1.00 90.00 94 VAL A N 1
ATOM 732 C CA . VAL A 1 94 ? -4.979 16.988 -8.252 1.00 90.00 94 VAL A CA 1
ATOM 733 C C . VAL A 1 94 ? -3.591 17.596 -8.431 1.00 90.00 94 VAL A C 1
ATOM 735 O O . VAL A 1 94 ? -2.979 17.465 -9.492 1.00 90.00 94 VAL A O 1
ATOM 738 N N . LYS A 1 95 ? -3.087 18.265 -7.387 1.00 89.12 95 LYS A N 1
ATOM 739 C CA . LYS A 1 95 ? -1.737 18.856 -7.375 1.00 89.12 95 LYS A CA 1
ATOM 740 C C . LYS A 1 95 ? -0.810 18.156 -6.391 1.00 89.12 95 LYS A C 1
ATOM 742 O O . LYS A 1 95 ? 0.405 18.203 -6.573 1.00 89.12 95 LYS A O 1
ATOM 747 N N . LYS A 1 96 ? -1.373 17.530 -5.358 1.00 90.50 96 LYS A N 1
ATOM 748 C CA . LYS A 1 96 ? -0.657 16.751 -4.351 1.00 90.50 96 LYS A CA 1
ATOM 749 C C . LYS A 1 96 ? -1.292 15.379 -4.212 1.00 90.50 96 LYS A C 1
ATOM 751 O O . LYS A 1 96 ? -2.499 15.242 -4.345 1.00 90.50 96 LYS A O 1
ATOM 756 N N . GLU A 1 97 ? -0.473 14.389 -3.887 1.00 89.81 97 GLU A N 1
ATOM 757 C CA . GLU A 1 97 ? -0.912 13.015 -3.613 1.00 89.81 97 GLU A CA 1
ATOM 758 C C . GLU A 1 97 ? -2.052 12.969 -2.587 1.00 89.81 97 GLU A C 1
ATOM 760 O O . GLU A 1 97 ? -3.075 12.334 -2.831 1.00 89.81 97 GLU A O 1
ATOM 765 N N . SER A 1 98 ? -1.948 13.765 -1.521 1.00 91.88 98 SER A N 1
ATOM 766 C CA . SER A 1 98 ? -2.967 13.839 -0.476 1.00 91.88 98 SER A CA 1
ATOM 767 C C . SER A 1 98 ? -4.320 14.394 -0.914 1.00 91.88 98 SER A C 1
ATOM 769 O O . SER A 1 98 ? -5.330 14.057 -0.302 1.00 91.88 98 SER A O 1
ATOM 771 N N . ASP A 1 99 ? -4.388 15.155 -2.014 1.00 91.56 99 ASP A N 1
ATOM 772 C CA . ASP A 1 99 ? -5.670 15.621 -2.561 1.00 91.56 99 ASP A CA 1
ATOM 773 C C . ASP A 1 99 ? -6.490 14.456 -3.168 1.00 91.56 99 ASP A C 1
ATOM 775 O O . ASP A 1 99 ? -7.669 14.625 -3.496 1.00 91.56 99 ASP A O 1
ATOM 779 N N . MET A 1 100 ? -5.873 13.280 -3.367 1.00 93.69 100 MET A N 1
ATOM 780 C CA . MET A 1 100 ? -6.534 12.082 -3.893 1.00 93.69 100 MET A CA 1
ATOM 781 C C . MET A 1 100 ? -7.275 11.296 -2.814 1.00 93.69 100 MET A C 1
ATOM 783 O O . MET A 1 100 ? -8.264 10.637 -3.136 1.00 93.69 100 MET A O 1
ATOM 787 N N . TYR A 1 101 ? -6.811 11.346 -1.562 1.00 94.56 101 TYR A N 1
ATOM 788 C CA . TYR A 1 101 ? -7.231 10.409 -0.519 1.00 94.56 101 TYR A CA 1
ATOM 789 C C . TYR A 1 101 ? -8.735 10.511 -0.243 1.00 94.56 101 TYR A C 1
ATOM 791 O O . TYR A 1 101 ? -9.444 9.516 -0.373 1.00 94.56 101 TYR A O 1
ATOM 799 N N . ASP A 1 102 ? -9.242 11.717 0.029 1.00 93.25 102 ASP A N 1
ATOM 800 C CA . ASP A 1 102 ? -10.665 11.944 0.331 1.00 93.25 102 ASP A CA 1
ATOM 801 C C . ASP A 1 102 ? -11.580 11.653 -0.867 1.00 93.25 102 ASP A C 1
ATOM 803 O O . ASP A 1 102 ? -12.666 11.089 -0.733 1.00 93.25 102 ASP A O 1
ATOM 807 N N . LYS A 1 103 ? -11.137 12.008 -2.079 1.00 93.62 103 LYS A N 1
ATOM 808 C CA . LYS A 1 103 ? -11.899 11.721 -3.303 1.00 93.62 103 LYS A CA 1
ATOM 809 C C . LYS A 1 103 ? -12.013 10.218 -3.543 1.00 93.62 103 LYS A C 1
ATOM 811 O O . LYS A 1 103 ? -13.051 9.737 -3.993 1.00 93.62 103 LYS A O 1
ATOM 816 N N . PHE A 1 104 ? -10.938 9.485 -3.273 1.00 93.81 104 PHE A N 1
ATOM 817 C CA . PHE A 1 104 ? -10.903 8.042 -3.427 1.00 93.81 104 PHE A CA 1
ATOM 818 C C . PHE A 1 104 ? -11.738 7.322 -2.365 1.00 93.81 104 PHE A C 1
ATOM 820 O O . PHE A 1 104 ? -12.464 6.386 -2.701 1.00 93.81 104 PHE A O 1
ATOM 827 N N . THR A 1 105 ? -11.674 7.752 -1.102 1.00 93.88 105 THR A N 1
ATOM 828 C CA . THR A 1 105 ? -12.476 7.143 -0.031 1.00 93.88 105 THR A CA 1
ATOM 829 C C . THR A 1 105 ? -13.970 7.346 -0.261 1.00 93.88 105 THR A C 1
ATOM 831 O O . THR A 1 105 ? -14.728 6.387 -0.110 1.00 93.88 105 THR A O 1
ATOM 834 N N . GLU A 1 106 ? -14.398 8.530 -0.713 1.00 91.88 106 GLU A N 1
ATOM 835 C CA . GLU A 1 106 ? -15.807 8.765 -1.055 1.00 91.88 106 GLU A CA 1
ATOM 836 C C . GLU A 1 106 ? -16.245 7.919 -2.261 1.00 91.88 106 GLU A C 1
ATOM 838 O O . GLU A 1 106 ? -17.331 7.344 -2.235 1.00 91.88 106 GLU A O 1
ATOM 843 N N . LEU A 1 107 ? -15.386 7.749 -3.276 1.00 91.75 107 LEU A N 1
ATOM 844 C CA . LEU A 1 107 ? -15.664 6.862 -4.413 1.00 91.75 107 LEU A CA 1
ATOM 845 C C . LEU A 1 107 ? -15.877 5.402 -3.980 1.00 91.75 107 LEU A C 1
ATOM 847 O O . LEU A 1 107 ? -16.745 4.712 -4.515 1.00 91.75 107 LEU A O 1
ATOM 851 N N . LEU A 1 108 ? -15.076 4.904 -3.036 1.00 91.31 108 LEU A N 1
ATOM 852 C CA . LEU A 1 108 ? -15.130 3.500 -2.622 1.00 91.31 108 LEU A CA 1
ATOM 853 C C . LEU A 1 108 ? -16.187 3.182 -1.562 1.00 91.31 108 LEU A C 1
ATOM 855 O O . LEU A 1 108 ? -16.447 2.007 -1.302 1.00 91.31 108 LEU A O 1
ATOM 859 N N . LYS A 1 109 ? -16.832 4.191 -0.982 1.00 87.62 109 LYS A N 1
ATOM 860 C CA . LYS A 1 109 ? -17.818 4.043 0.095 1.00 87.62 109 LYS A CA 1
ATOM 861 C C . LYS A 1 109 ? -18.923 3.034 -0.224 1.00 87.62 109 LYS A C 1
ATOM 863 O O . LYS A 1 109 ? -19.208 2.160 0.591 1.00 87.62 109 LYS A O 1
ATOM 868 N N . ASP A 1 110 ? -19.457 3.074 -1.443 1.00 83.19 110 ASP A N 1
ATOM 869 C CA . ASP A 1 110 ? -20.527 2.170 -1.895 1.00 83.19 110 ASP A CA 1
ATOM 870 C C . ASP A 1 110 ? -20.052 0.724 -2.133 1.00 83.19 110 ASP A C 1
ATOM 872 O O . ASP A 1 110 ? -20.859 -0.204 -2.236 1.00 83.19 110 ASP A O 1
ATOM 876 N N . TYR A 1 111 ? -18.738 0.506 -2.205 1.00 85.44 111 TYR A N 1
ATOM 877 C CA . TYR A 1 111 ? -18.125 -0.814 -2.360 1.00 85.44 111 TYR A CA 1
ATOM 878 C C . TYR A 1 111 ? -17.797 -1.461 -1.003 1.00 85.44 111 TYR A C 1
ATOM 880 O O . TYR A 1 111 ? -17.542 -2.668 -0.943 1.00 85.44 111 TYR A O 1
ATOM 888 N N . CYS A 1 112 ? -17.828 -0.689 0.086 1.00 86.62 112 CYS A N 1
ATOM 889 C CA . CYS A 1 112 ? -17.404 -1.097 1.422 1.00 86.62 112 CYS A CA 1
ATOM 890 C C . CYS A 1 112 ? -18.602 -1.368 2.345 1.00 86.62 112 CYS A C 1
ATOM 892 O O . CYS A 1 112 ? -18.954 -0.573 3.208 1.00 86.62 112 CYS A O 1
ATOM 894 N N . THR A 1 113 ? -19.226 -2.541 2.200 1.00 83.88 113 THR A N 1
ATOM 895 C CA . THR A 1 113 ? -20.401 -2.929 3.008 1.00 83.88 113 THR A CA 1
ATOM 896 C C . THR A 1 113 ? -20.076 -3.226 4.476 1.00 83.88 113 THR A C 1
ATOM 898 O O . THR A 1 113 ? -20.879 -2.956 5.367 1.00 83.88 113 THR A O 1
ATOM 901 N N . ASN A 1 114 ? -18.910 -3.818 4.728 1.00 90.56 114 ASN A N 1
ATOM 902 C CA . ASN A 1 114 ? -18.441 -4.285 6.039 1.00 90.56 114 ASN A CA 1
ATOM 903 C C . ASN A 1 114 ? -17.008 -3.819 6.336 1.00 90.56 114 ASN A C 1
ATOM 905 O O . ASN A 1 114 ? -16.329 -4.394 7.185 1.00 90.56 114 ASN A O 1
ATOM 909 N N . LEU A 1 115 ? -16.556 -2.799 5.611 1.00 94.44 115 LEU A N 1
ATOM 910 C CA . LEU A 1 115 ? -15.230 -2.213 5.723 1.00 94.44 115 LEU A CA 1
ATOM 911 C C . LEU A 1 115 ? -15.370 -0.708 5.939 1.00 94.44 115 LEU A C 1
ATOM 913 O O . LEU A 1 115 ? -16.334 -0.102 5.477 1.00 94.44 115 LEU A O 1
ATOM 917 N N . GLU A 1 116 ? -14.396 -0.116 6.611 1.00 94.75 116 GLU A N 1
ATOM 918 C CA . GLU A 1 116 ? -14.291 1.323 6.820 1.00 94.75 116 GLU A CA 1
ATOM 919 C C . GLU A 1 116 ? -12.968 1.810 6.223 1.00 94.75 116 GLU A C 1
ATOM 921 O O . GLU A 1 116 ? -11.903 1.307 6.591 1.00 94.75 116 GLU A O 1
ATOM 926 N N . LEU A 1 117 ? -13.029 2.768 5.291 1.00 95.62 117 LEU A N 1
ATOM 927 C CA . LEU A 1 117 ? -11.833 3.439 4.783 1.00 95.62 117 LEU A CA 1
ATOM 928 C C . LEU A 1 117 ? -11.527 4.661 5.650 1.00 95.62 117 LEU A C 1
ATOM 930 O O . LEU A 1 117 ? -12.420 5.459 5.933 1.00 95.62 117 LEU A O 1
ATOM 934 N N . LYS A 1 118 ? -10.261 4.836 6.022 1.00 95.38 118 LYS A N 1
ATOM 935 C CA . LYS A 1 118 ? -9.770 5.996 6.771 1.00 95.38 118 LYS A CA 1
ATOM 936 C C . LYS A 1 118 ? -8.564 6.587 6.065 1.00 95.38 118 LYS A C 1
ATOM 938 O O . LYS A 1 118 ? -7.642 5.860 5.706 1.00 95.38 118 LYS A O 1
ATOM 943 N N . VAL A 1 119 ? -8.553 7.905 5.896 1.00 96.12 119 VAL A N 1
ATOM 944 C CA . VAL A 1 119 ? -7.355 8.619 5.447 1.00 96.12 119 VAL A CA 1
ATOM 945 C C . VAL A 1 119 ? -6.362 8.655 6.603 1.00 96.12 119 VAL A C 1
ATOM 947 O O . VAL A 1 119 ? -6.643 9.220 7.658 1.00 96.12 119 VAL A O 1
ATOM 950 N N . THR A 1 120 ? -5.217 8.006 6.416 1.00 95.88 120 THR A N 1
ATOM 951 C CA . THR A 1 120 ? -4.191 7.793 7.448 1.00 95.88 120 THR A CA 1
ATOM 952 C C . THR A 1 120 ? -2.817 8.291 7.030 1.00 95.88 120 THR A C 1
ATOM 954 O O . THR A 1 120 ? -1.869 8.115 7.787 1.00 95.88 120 THR A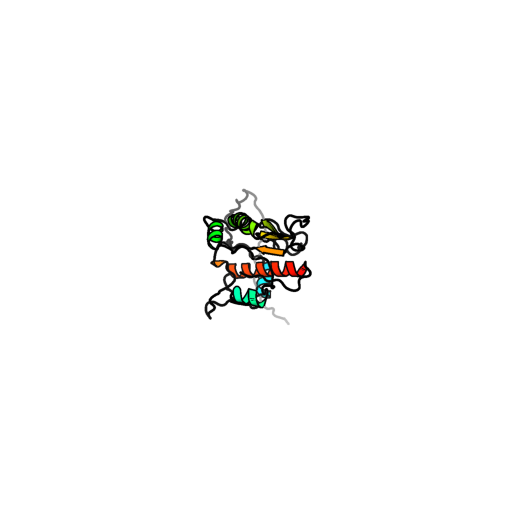 O 1
ATOM 957 N N . GLY A 1 121 ? -2.704 8.968 5.884 1.00 92.06 121 GLY A N 1
ATOM 958 C CA . GLY A 1 121 ? -1.435 9.433 5.320 1.00 92.06 121 GLY A CA 1
ATOM 959 C C . GLY A 1 121 ? -0.617 10.367 6.211 1.00 92.06 121 GLY A C 1
ATOM 960 O O . GLY A 1 121 ? 0.524 10.645 5.871 1.00 92.06 121 GLY A O 1
ATOM 961 N N . GLU A 1 122 ? -1.144 10.813 7.360 1.00 91.50 122 GLU A N 1
ATOM 962 C CA . GLU A 1 122 ? -0.426 11.578 8.392 1.00 91.50 122 GLU A CA 1
ATOM 963 C C . GLU A 1 122 ? -0.160 10.826 9.708 1.00 91.50 122 GLU A C 1
ATOM 965 O O . GLU A 1 122 ? 0.496 11.363 10.596 1.00 91.50 122 GLU A O 1
ATOM 970 N N . ALA A 1 123 ? -0.602 9.574 9.834 1.00 93.81 123 ALA A N 1
ATOM 971 C CA . ALA A 1 123 ? -0.468 8.764 11.041 1.00 93.81 123 ALA A CA 1
ATOM 972 C C . ALA A 1 123 ? 0.478 7.575 10.825 1.00 93.81 123 ALA A C 1
ATOM 974 O O . ALA A 1 123 ? 0.305 6.791 9.893 1.00 93.81 123 ALA A O 1
ATOM 975 N N . SER A 1 124 ? 1.456 7.424 11.717 1.00 93.12 124 SER A N 1
ATOM 976 C CA . SER A 1 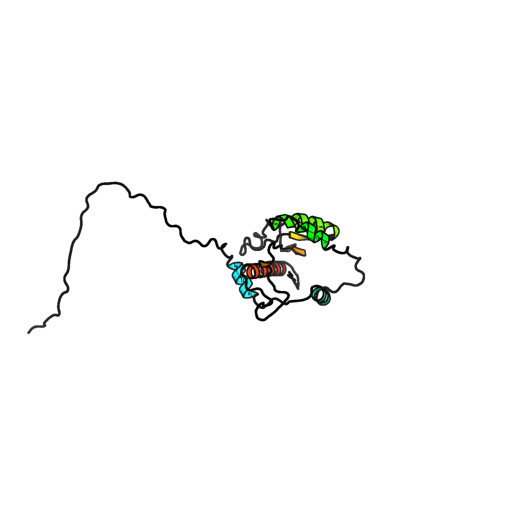124 ? 2.385 6.294 11.762 1.00 93.12 124 SER A CA 1
ATOM 977 C C . SER A 1 124 ? 2.101 5.374 12.953 1.00 93.12 124 SER A C 1
ATOM 979 O O . SER A 1 124 ? 1.638 5.822 14.003 1.00 93.12 124 SER A O 1
ATOM 981 N N . ASP A 1 125 ? 2.404 4.080 12.817 1.00 91.62 125 ASP A N 1
ATOM 982 C CA . ASP A 1 125 ? 2.262 3.098 13.908 1.00 91.62 125 ASP A CA 1
ATOM 983 C C . ASP A 1 125 ? 3.526 3.012 14.786 1.00 91.62 125 ASP A C 1
ATOM 985 O O . ASP A 1 125 ? 4.094 1.946 15.030 1.00 91.62 125 ASP A O 1
ATOM 989 N N . ASP A 1 126 ? 4.009 4.162 15.252 1.00 91.25 126 ASP A N 1
ATOM 990 C CA . ASP A 1 126 ? 5.327 4.274 15.894 1.00 91.25 126 ASP A CA 1
ATOM 991 C C . ASP A 1 126 ? 5.398 3.651 17.289 1.00 91.25 126 ASP A C 1
ATOM 993 O O . ASP A 1 126 ? 6.487 3.360 17.783 1.00 91.25 126 ASP A O 1
ATOM 997 N N . ILE A 1 127 ? 4.247 3.431 17.925 1.00 84.88 127 ILE A N 1
ATOM 998 C CA . ILE A 1 127 ? 4.179 2.801 19.247 1.00 84.88 127 ILE A CA 1
ATOM 999 C C . ILE A 1 127 ? 4.437 1.299 19.139 1.00 84.88 127 ILE A C 1
ATOM 1001 O O . ILE A 1 127 ? 5.165 0.750 19.963 1.00 84.88 127 ILE A O 1
ATOM 1005 N N . ASN A 1 128 ? 3.885 0.636 18.120 1.00 84.12 128 ASN A N 1
ATOM 1006 C CA . ASN A 1 128 ? 4.144 -0.786 17.897 1.00 84.12 128 ASN A CA 1
ATOM 1007 C C . ASN A 1 128 ? 5.452 -1.012 17.119 1.00 84.12 128 ASN A C 1
ATOM 1009 O O . ASN A 1 128 ? 6.049 -2.082 17.215 1.00 84.12 128 ASN A O 1
ATOM 1013 N N . TRP A 1 129 ? 5.925 0.007 16.394 1.00 87.69 129 TRP A N 1
ATOM 1014 C CA . TRP A 1 129 ? 7.107 -0.048 15.531 1.00 87.69 129 TRP A CA 1
ATOM 1015 C C . TRP A 1 129 ? 8.187 0.955 15.947 1.00 87.69 129 TRP A C 1
ATOM 1017 O O . TRP A 1 129 ? 8.724 1.700 15.129 1.00 87.69 129 TRP A O 1
ATOM 1027 N N . THR A 1 130 ? 8.565 0.948 17.225 1.00 86.56 130 THR A N 1
ATOM 1028 C CA . THR A 1 130 ? 9.522 1.913 17.807 1.00 86.56 130 THR A CA 1
ATOM 1029 C C . THR A 1 130 ? 10.911 1.890 17.160 1.00 86.56 130 THR A C 1
ATOM 1031 O O . THR A 1 130 ? 11.593 2.909 17.113 1.00 86.56 130 THR A O 1
ATOM 1034 N N . HIS A 1 131 ? 11.343 0.751 16.614 1.00 85.06 131 HIS A N 1
ATOM 1035 C CA . HIS A 1 131 ? 12.606 0.633 15.869 1.00 85.06 131 HIS A CA 1
ATOM 1036 C C . HIS A 1 131 ? 12.495 1.092 14.403 1.00 85.06 131 HIS A C 1
ATOM 1038 O O . HIS A 1 131 ? 13.492 1.160 13.684 1.00 85.06 131 HIS A O 1
ATOM 1044 N N . GLN A 1 132 ? 11.281 1.405 13.952 1.00 86.94 132 GLN A N 1
ATOM 1045 C CA . GLN A 1 132 ? 10.931 1.787 12.587 1.00 86.94 132 GLN A CA 1
ATOM 1046 C C . GLN A 1 132 ? 10.055 3.053 12.560 1.00 86.94 132 GLN A C 1
ATOM 1048 O O . GLN A 1 132 ? 9.219 3.218 11.676 1.00 86.94 132 GLN A O 1
ATOM 1053 N N . THR A 1 133 ? 10.288 3.986 13.492 1.00 90.38 133 THR A N 1
ATOM 1054 C CA . THR A 1 133 ? 9.534 5.246 13.610 1.00 90.38 133 THR A CA 1
ATOM 1055 C C . THR A 1 133 ? 9.412 5.981 12.273 1.00 90.38 133 THR A C 1
ATOM 1057 O O . THR A 1 133 ? 10.410 6.180 11.571 1.00 90.38 133 THR A O 1
ATOM 1060 N N . GLY A 1 134 ? 8.193 6.374 11.922 1.00 90.12 134 GLY A N 1
ATOM 1061 C CA . GLY A 1 134 ? 7.824 7.079 10.702 1.00 90.12 134 GLY A CA 1
ATOM 1062 C C . GLY A 1 134 ? 7.747 6.211 9.444 1.00 90.12 134 GLY A C 1
ATOM 1063 O O . GLY A 1 134 ? 7.339 6.732 8.410 1.00 90.12 134 GLY A O 1
ATOM 1064 N N . LEU A 1 135 ? 8.123 4.924 9.491 1.00 91.75 135 LEU A N 1
ATOM 1065 C CA . LEU A 1 135 ? 8.098 4.066 8.298 1.00 91.75 135 LEU A CA 1
ATOM 1066 C C . LEU A 1 135 ? 6.735 3.460 8.025 1.00 91.75 135 LEU A C 1
ATOM 1068 O O . LEU A 1 135 ? 6.351 3.380 6.867 1.00 91.75 135 LEU A O 1
ATOM 1072 N N . ILE A 1 136 ? 6.023 2.999 9.055 1.00 94.44 136 ILE A N 1
ATOM 1073 C CA . ILE A 1 136 ? 4.729 2.339 8.869 1.00 94.44 136 ILE A CA 1
ATOM 1074 C C . ILE A 1 136 ? 3.652 3.423 8.842 1.00 94.44 136 ILE A C 1
ATOM 1076 O O . ILE A 1 136 ? 3.041 3.727 9.863 1.00 94.44 136 ILE A O 1
ATOM 1080 N N . LYS A 1 137 ? 3.489 4.042 7.671 1.00 93.94 137 LYS A N 1
ATOM 1081 C CA . LYS A 1 137 ? 2.563 5.144 7.386 1.00 93.94 137 LYS A CA 1
ATOM 1082 C C . LYS A 1 137 ? 1.970 4.906 5.999 1.00 93.94 137 LYS A C 1
ATOM 1084 O O . LYS A 1 137 ? 2.715 4.950 5.026 1.00 93.94 137 LYS A O 1
ATOM 1089 N N . VAL A 1 138 ? 0.676 4.612 5.917 1.00 94.62 138 VAL A N 1
ATOM 1090 C CA . VAL A 1 138 ? -0.028 4.365 4.643 1.00 94.62 138 VAL A CA 1
ATOM 1091 C C . VAL A 1 138 ? -1.052 5.462 4.388 1.00 94.62 138 VAL A C 1
ATOM 1093 O O . VAL A 1 138 ? -1.682 5.952 5.331 1.00 94.62 138 VAL A O 1
ATOM 1096 N N . ASP A 1 139 ? -1.255 5.820 3.125 1.00 96.00 139 ASP A N 1
ATOM 1097 C CA . ASP A 1 139 ? -2.124 6.939 2.746 1.00 96.00 139 ASP A CA 1
ATOM 1098 C C . ASP A 1 139 ? -3.589 6.737 3.142 1.00 96.00 139 ASP A C 1
ATOM 1100 O O . ASP A 1 139 ? -4.208 7.597 3.780 1.00 96.00 139 ASP A O 1
ATOM 1104 N N . VAL A 1 140 ? -4.147 5.579 2.784 1.00 97.12 140 VAL A N 1
ATOM 1105 C CA . VAL A 1 140 ? -5.518 5.192 3.123 1.00 97.12 140 VAL A CA 1
ATOM 1106 C C . VAL A 1 140 ? -5.515 3.787 3.700 1.00 97.12 140 VAL A C 1
ATOM 1108 O O . VAL A 1 140 ? -5.098 2.822 3.062 1.00 97.12 140 VAL A O 1
ATOM 1111 N N . SER A 1 141 ? -6.040 3.670 4.910 1.00 96.81 141 SER A N 1
ATOM 1112 C CA . SER A 1 141 ? -6.222 2.411 5.616 1.00 96.81 141 SER A CA 1
ATOM 1113 C C . SER A 1 141 ? -7.628 1.874 5.419 1.00 96.81 141 SER A C 1
ATOM 1115 O O . SER A 1 141 ? -8.596 2.634 5.413 1.00 96.81 141 SER A O 1
ATOM 1117 N N . VAL A 1 142 ? -7.756 0.555 5.312 1.00 96.19 142 VAL A N 1
ATOM 1118 C CA . VAL A 1 142 ? -9.048 -0.129 5.306 1.00 96.19 142 VAL A CA 1
ATOM 1119 C C . VAL A 1 142 ? -9.113 -1.071 6.492 1.00 96.19 142 VAL A C 1
ATOM 1121 O O . VAL A 1 142 ? -8.263 -1.947 6.658 1.00 96.19 142 VAL A O 1
ATOM 1124 N N . PHE A 1 143 ? -10.155 -0.907 7.291 1.00 96.12 143 PHE A N 1
ATOM 1125 C CA . PHE A 1 143 ? -10.402 -1.692 8.489 1.00 96.12 143 PHE A CA 1
ATOM 1126 C C . PHE A 1 143 ? -11.720 -2.465 8.385 1.00 96.12 143 PHE A C 1
ATOM 1128 O O . PHE A 1 143 ? -12.591 -2.079 7.599 1.00 96.12 143 PHE A O 1
ATOM 1135 N N . PRO A 1 144 ? -11.924 -3.520 9.195 1.00 95.62 144 PRO A N 1
ATOM 1136 C CA . PRO A 1 144 ? -13.259 -4.050 9.428 1.00 95.62 144 PRO A CA 1
ATOM 1137 C C . PRO A 1 144 ? -14.157 -2.953 10.001 1.00 95.62 144 PRO A C 1
ATOM 1139 O O . PRO A 1 144 ? -13.714 -2.131 10.806 1.00 95.62 144 PRO A O 1
ATOM 1142 N N . LYS A 1 145 ? -15.429 -2.948 9.607 1.00 94.00 145 LYS A N 1
ATOM 1143 C CA . LYS A 1 145 ? -16.407 -2.020 10.176 1.00 94.00 145 LYS A CA 1
ATOM 1144 C C . LYS A 1 145 ? -16.490 -2.189 11.700 1.00 94.00 145 LYS A C 1
ATOM 1146 O O . LYS A 1 145 ? -16.425 -3.310 12.200 1.00 94.00 145 LYS A O 1
ATOM 1151 N N . ASP A 1 146 ? -16.638 -1.070 12.409 1.00 93.44 146 ASP A N 1
ATOM 1152 C CA . ASP A 1 146 ? -16.769 -0.996 13.872 1.00 93.44 146 ASP A CA 1
ATOM 1153 C C . ASP A 1 146 ? -15.541 -1.513 14.651 1.00 93.44 146 ASP A C 1
ATOM 1155 O O . ASP A 1 146 ? -15.622 -1.780 15.858 1.00 93.44 146 ASP A O 1
ATOM 1159 N N . VAL A 1 147 ? -14.382 -1.637 13.985 1.00 95.19 147 VAL A N 1
ATOM 1160 C CA . VAL A 1 147 ? -13.132 -1.984 14.665 1.00 95.19 147 VAL A CA 1
ATOM 1161 C C . VAL A 1 147 ? -12.821 -0.948 15.746 1.00 95.19 147 VAL A C 1
ATOM 1163 O O . VAL A 1 147 ? -12.916 0.262 15.536 1.00 95.19 147 VAL A O 1
ATOM 1166 N N . GLN A 1 148 ? -12.428 -1.427 16.922 1.00 95.19 148 GLN A N 1
ATOM 1167 C CA . GLN A 1 148 ? -11.930 -0.562 17.982 1.00 95.19 148 GLN A CA 1
ATOM 1168 C C . GLN A 1 148 ? -10.452 -0.287 17.723 1.00 95.19 148 GLN A C 1
ATOM 1170 O O . GLN A 1 148 ? -9.645 -1.222 17.698 1.00 95.19 148 GLN A O 1
ATOM 1175 N N . LEU A 1 149 ? -10.130 0.986 17.508 1.00 93.50 149 LEU A N 1
ATOM 1176 C CA . LEU A 1 149 ? -8.764 1.477 17.405 1.00 93.50 149 LEU A CA 1
ATOM 1177 C C . LEU A 1 149 ? -8.464 2.341 18.630 1.00 93.50 149 LEU A C 1
ATOM 1179 O O . LEU A 1 149 ? -9.263 3.198 19.005 1.00 93.50 149 LEU A O 1
ATOM 1183 N N . GLU A 1 150 ? -7.303 2.133 19.227 1.00 93.44 150 GLU A N 1
ATOM 1184 C CA . GLU A 1 150 ? -6.734 3.005 20.253 1.00 93.44 150 GLU A CA 1
ATOM 1185 C C . GLU A 1 150 ? -6.090 4.251 19.626 1.00 93.44 150 GLU A C 1
ATOM 1187 O O . GLU A 1 150 ? -5.891 5.263 20.299 1.00 93.44 150 GLU A O 1
ATOM 1192 N N . ARG A 1 151 ? -5.744 4.180 18.332 1.00 92.50 151 ARG A N 1
ATOM 1193 C CA . ARG A 1 151 ? -5.034 5.227 17.580 1.00 92.50 151 ARG A CA 1
ATOM 1194 C C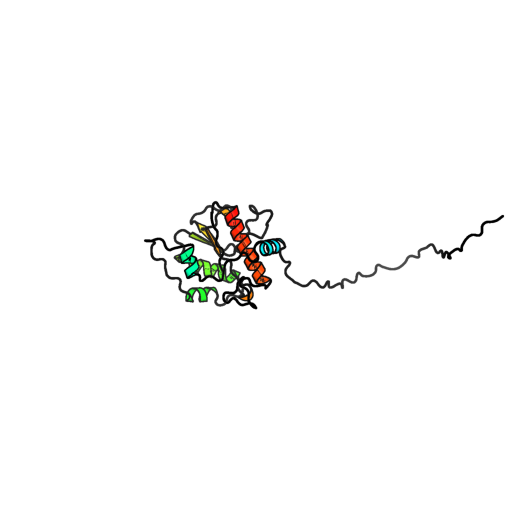 . ARG A 1 151 ? -5.640 5.441 16.196 1.00 92.50 151 ARG A C 1
ATOM 1196 O O . ARG A 1 151 ? -6.400 4.622 15.696 1.00 92.50 151 ARG A O 1
ATOM 1203 N N . THR A 1 152 ? -5.247 6.529 15.534 1.00 92.31 152 THR A N 1
ATOM 1204 C CA . THR A 1 152 ? -5.658 6.814 14.147 1.00 92.31 152 THR A CA 1
ATOM 1205 C C . THR A 1 152 ? -5.265 5.697 13.179 1.00 92.31 152 THR A C 1
ATOM 1207 O O . THR A 1 152 ? -6.001 5.411 12.237 1.00 92.31 152 THR A O 1
ATOM 1210 N N . PHE A 1 153 ? -4.114 5.066 13.411 1.00 95.00 153 PHE A N 1
ATOM 1211 C CA . PHE A 1 153 ? -3.580 4.011 12.567 1.00 95.00 153 PHE A CA 1
ATOM 1212 C C . PHE A 1 153 ? -2.936 2.916 13.416 1.00 95.00 153 PHE A C 1
ATOM 1214 O O . PHE A 1 153 ? -2.157 3.203 14.325 1.00 95.00 153 PHE A O 1
ATOM 1221 N N . GLU A 1 154 ? -3.282 1.667 13.109 1.00 94.50 154 GLU A N 1
ATOM 1222 C CA . GLU A 1 154 ? -2.735 0.471 13.747 1.00 94.50 154 GLU A CA 1
ATOM 1223 C C . GLU A 1 154 ? -2.619 -0.633 12.701 1.00 94.50 154 GLU A C 1
ATOM 1225 O O . GLU A 1 154 ? -3.626 -1.204 12.265 1.00 94.50 154 GLU A O 1
ATOM 1230 N N . VAL A 1 155 ? -1.389 -0.959 12.297 1.00 94.38 155 VAL A N 1
ATOM 1231 C CA . VAL A 1 155 ? -1.152 -1.914 11.205 1.00 94.38 155 VAL A CA 1
ATOM 1232 C C . VAL A 1 155 ? -1.717 -3.294 11.544 1.00 94.38 155 VAL A C 1
ATOM 1234 O O . VAL A 1 155 ? -2.243 -3.980 10.673 1.00 94.38 155 VAL A O 1
ATOM 1237 N N . ALA A 1 156 ? -1.726 -3.662 12.828 1.00 93.81 156 ALA A N 1
ATOM 1238 C CA . ALA A 1 156 ? -2.255 -4.928 13.334 1.00 93.81 156 ALA A CA 1
ATOM 1239 C C . ALA A 1 156 ? -3.767 -5.122 13.095 1.00 93.81 156 ALA A C 1
ATOM 1241 O O . ALA A 1 156 ? -4.268 -6.239 13.215 1.00 93.81 156 ALA A O 1
ATOM 1242 N N . LYS A 1 157 ? -4.506 -4.054 12.767 1.00 95.00 157 LYS A N 1
ATOM 1243 C CA . LYS A 1 157 ? -5.960 -4.087 12.541 1.00 95.00 157 LYS A CA 1
ATOM 1244 C C . LYS A 1 157 ? -6.358 -3.946 11.069 1.00 95.00 157 LYS A C 1
ATOM 1246 O O . LYS A 1 157 ? -7.543 -4.054 10.764 1.00 95.00 157 LYS A O 1
ATOM 1251 N N . LEU A 1 158 ? -5.405 -3.708 10.165 1.00 94.25 158 LEU A N 1
ATOM 1252 C CA . LEU A 1 158 ? -5.680 -3.503 8.742 1.00 94.25 158 LEU A CA 1
ATOM 1253 C C . LEU A 1 158 ? -6.238 -4.748 8.050 1.00 94.25 158 LEU A C 1
ATOM 1255 O O . LEU A 1 158 ? -5.708 -5.852 8.201 1.00 94.25 158 LEU A O 1
ATOM 1259 N N . GLU A 1 159 ? -7.224 -4.528 7.184 1.00 93.50 159 GLU A N 1
ATOM 1260 C CA . GLU A 1 159 ? -7.616 -5.486 6.149 1.00 93.50 159 GLU A CA 1
ATOM 1261 C C . GLU A 1 159 ? -6.825 -5.297 4.860 1.00 93.50 159 GLU A C 1
ATOM 1263 O O . GLU A 1 159 ? -6.363 -6.266 4.261 1.00 93.50 159 GLU A O 1
ATOM 1268 N N . THR A 1 160 ? -6.653 -4.045 4.443 1.00 93.38 160 THR A N 1
ATOM 1269 C CA . THR A 1 160 ? -5.825 -3.649 3.302 1.00 93.38 160 THR A CA 1
ATOM 1270 C C . THR A 1 160 ? -5.447 -2.177 3.446 1.00 93.38 160 THR A C 1
ATOM 1272 O O . THR A 1 160 ? -5.973 -1.471 4.307 1.00 93.38 160 THR A O 1
ATOM 1275 N N . PHE A 1 161 ? -4.552 -1.698 2.595 1.00 95.00 161 PHE A N 1
ATOM 1276 C CA . PHE A 1 161 ? -4.212 -0.286 2.484 1.00 95.00 161 PHE A CA 1
ATOM 1277 C C . PHE A 1 161 ? -4.149 0.125 1.012 1.00 95.00 161 PHE A C 1
ATOM 1279 O O . PHE A 1 161 ? -4.085 -0.727 0.124 1.00 95.00 161 PHE A O 1
ATOM 1286 N N . PHE A 1 162 ? -4.165 1.430 0.772 1.00 95.12 162 PHE A N 1
ATOM 1287 C CA . PHE A 1 162 ? -3.844 2.029 -0.514 1.00 95.12 162 PHE A CA 1
ATOM 1288 C C . PHE A 1 162 ? -2.740 3.056 -0.305 1.00 95.12 162 PHE A C 1
ATOM 1290 O O . PHE A 1 162 ? -2.813 3.858 0.623 1.00 95.12 162 PHE A O 1
ATOM 1297 N N . GLU A 1 163 ? -1.742 3.000 -1.178 1.00 94.06 163 GLU A N 1
ATOM 1298 C CA . GLU A 1 163 ? -0.660 3.970 -1.301 1.00 94.06 163 GLU A CA 1
ATOM 1299 C C . GLU A 1 163 ? -0.807 4.616 -2.677 1.00 94.06 163 GLU A C 1
ATOM 1301 O O . GLU A 1 163 ? -1.017 3.921 -3.677 1.00 94.06 163 GLU A O 1
ATOM 1306 N N . PHE A 1 164 ? -0.710 5.934 -2.746 1.00 92.69 164 PHE A N 1
ATOM 1307 C CA . PHE A 1 164 ? -0.824 6.674 -3.990 1.00 92.69 164 PHE A CA 1
ATOM 1308 C C . PHE A 1 164 ? 0.544 7.174 -4.411 1.00 92.69 164 PHE A C 1
ATOM 1310 O O . PHE A 1 164 ? 1.441 7.368 -3.600 1.00 92.69 164 PHE A O 1
ATOM 1317 N N . LYS A 1 165 ? 0.721 7.376 -5.713 1.00 90.62 165 LYS A N 1
ATOM 1318 C CA . LYS A 1 165 ? 1.847 8.128 -6.257 1.00 90.62 165 LYS A CA 1
ATOM 1319 C C . LYS A 1 165 ? 1.331 8.977 -7.404 1.00 90.62 165 LYS A C 1
ATOM 1321 O O . LYS A 1 165 ? 0.690 8.465 -8.317 1.00 90.62 165 LYS A O 1
ATOM 1326 N N . LEU A 1 166 ? 1.611 10.279 -7.368 1.00 87.31 166 LEU A N 1
ATOM 1327 C CA . LEU A 1 166 ? 1.115 11.199 -8.400 1.00 87.31 166 LEU A CA 1
ATOM 1328 C C . LEU A 1 166 ? 1.864 11.049 -9.734 1.00 87.31 166 LEU A C 1
ATOM 1330 O O . LEU A 1 166 ? 1.285 11.189 -10.809 1.00 87.31 166 LEU A O 1
ATOM 1334 N N . ALA A 1 167 ? 3.171 10.795 -9.675 1.00 86.50 167 ALA A N 1
ATOM 1335 C CA . ALA A 1 167 ? 4.014 10.716 -10.858 1.00 86.50 167 ALA A CA 1
ATOM 1336 C C . ALA A 1 167 ? 4.188 9.266 -11.321 1.00 86.50 167 ALA A C 1
ATOM 1338 O O . ALA A 1 167 ? 4.697 8.432 -10.578 1.00 86.50 167 ALA A O 1
ATOM 1339 N N . ASN A 1 168 ? 3.912 8.992 -12.600 1.00 83.19 168 ASN A N 1
ATOM 1340 C CA . ASN A 1 168 ? 4.179 7.683 -13.222 1.00 83.19 168 ASN A CA 1
ATOM 1341 C C . ASN A 1 168 ? 5.658 7.259 -13.113 1.00 83.19 168 ASN A C 1
ATOM 1343 O O . ASN A 1 168 ? 6.000 6.077 -13.172 1.00 83.19 168 ASN A O 1
ATOM 1347 N N . THR A 1 169 ? 6.571 8.220 -12.955 1.00 86.44 169 THR A N 1
ATOM 1348 C CA . THR A 1 169 ? 7.993 7.943 -12.729 1.00 86.44 169 THR A CA 1
ATOM 1349 C C . THR A 1 169 ? 8.248 7.252 -11.391 1.00 86.44 169 THR A C 1
ATOM 1351 O O . THR A 1 169 ? 9.205 6.484 -11.309 1.00 86.44 169 THR A O 1
ATOM 1354 N N . SER A 1 170 ? 7.373 7.440 -10.399 1.00 90.19 170 SER A N 1
ATOM 1355 C CA . SER A 1 170 ? 7.420 6.775 -9.094 1.00 90.19 170 SER A CA 1
ATOM 1356 C C . SER A 1 170 ? 6.954 5.323 -9.132 1.00 90.19 170 SER A C 1
ATOM 1358 O O . SER A 1 170 ? 7.165 4.614 -8.154 1.00 90.19 170 SER A O 1
ATOM 1360 N N . SER A 1 171 ? 6.384 4.861 -10.249 1.00 93.75 171 SER A N 1
ATOM 1361 C CA . SER A 1 171 ? 6.009 3.457 -10.400 1.00 93.75 171 SER A CA 1
ATOM 1362 C C . SER A 1 171 ? 7.206 2.539 -10.168 1.00 93.75 171 SER A C 1
ATOM 1364 O O . SER A 1 171 ? 8.295 2.818 -10.693 1.00 93.75 171 SER A O 1
ATOM 1366 N N . GLY A 1 172 ? 7.012 1.473 -9.393 1.00 94.88 172 GLY A N 1
ATOM 1367 C CA . GLY A 1 172 ? 8.024 0.493 -9.014 1.00 94.88 172 GLY A CA 1
ATOM 1368 C C . GLY A 1 172 ? 8.403 -0.463 -10.144 1.00 94.88 172 GLY A C 1
ATOM 1369 O O . GLY A 1 172 ? 9.525 -0.985 -10.141 1.00 94.88 172 GLY A O 1
ATOM 1370 N N . PHE A 1 173 ? 7.520 -0.650 -11.128 1.00 95.38 173 PHE A N 1
ATOM 1371 C CA . PHE A 1 173 ? 7.619 -1.738 -12.099 1.00 95.38 173 PHE A CA 1
ATOM 1372 C C . PHE A 1 173 ? 7.416 -1.301 -13.555 1.00 95.38 173 PHE A C 1
ATOM 1374 O O . PHE A 1 173 ? 6.891 -0.232 -13.851 1.00 95.38 173 PHE A O 1
ATOM 1381 N N . ASN A 1 174 ? 7.865 -2.144 -14.485 1.00 94.31 174 ASN A N 1
ATOM 1382 C CA . ASN A 1 174 ? 7.589 -2.039 -15.912 1.00 94.31 174 ASN A CA 1
ATOM 1383 C C . ASN A 1 174 ? 6.675 -3.187 -16.355 1.00 94.31 174 ASN A C 1
ATOM 1385 O O . ASN A 1 174 ? 7.074 -4.349 -16.308 1.00 94.31 174 ASN A O 1
ATOM 1389 N N . ASP A 1 175 ? 5.512 -2.864 -16.920 1.00 90.75 175 ASP A N 1
ATOM 1390 C CA . ASP A 1 175 ? 4.629 -3.877 -17.521 1.00 90.75 175 ASP A CA 1
ATOM 1391 C C . ASP A 1 175 ? 5.188 -4.456 -18.828 1.00 90.75 175 ASP A C 1
ATOM 1393 O O . ASP A 1 175 ? 4.912 -5.596 -19.202 1.00 90.75 175 ASP A O 1
ATOM 1397 N N . LYS A 1 176 ? 5.975 -3.651 -19.551 1.00 92.25 176 LYS A N 1
ATOM 1398 C CA . LYS A 1 176 ? 6.569 -4.000 -20.848 1.00 92.25 176 LYS A CA 1
ATOM 1399 C C . LYS A 1 176 ? 8.060 -4.261 -20.680 1.00 92.25 176 LYS A C 1
ATOM 1401 O O . LYS A 1 176 ? 8.886 -3.378 -20.911 1.00 92.25 176 LYS A O 1
ATOM 1406 N N . VAL A 1 177 ? 8.387 -5.479 -20.260 1.00 94.25 177 VAL A N 1
ATOM 1407 C CA . VAL A 1 177 ? 9.766 -5.874 -19.962 1.00 94.25 177 VAL A CA 1
ATOM 1408 C C . VAL A 1 177 ? 10.596 -6.004 -21.235 1.00 94.25 177 VAL A C 1
ATOM 1410 O O . VAL A 1 177 ? 10.190 -6.631 -22.212 1.00 94.25 177 VAL A O 1
ATOM 1413 N N . SER A 1 178 ? 11.797 -5.440 -21.193 1.00 94.25 178 SER A N 1
ATOM 1414 C CA . SER A 1 178 ? 12.853 -5.655 -22.181 1.00 94.25 178 SER A CA 1
ATOM 1415 C C . SER A 1 178 ? 14.213 -5.656 -21.486 1.00 94.25 178 SER A C 1
ATOM 1417 O O . SER A 1 178 ? 14.311 -5.324 -20.307 1.00 94.25 178 SER A O 1
ATOM 1419 N N . VAL A 1 179 ? 15.284 -5.972 -22.217 1.00 90.94 179 VAL A N 1
ATOM 1420 C CA . VAL A 1 179 ? 16.654 -5.906 -21.673 1.00 90.94 179 VAL A CA 1
ATOM 1421 C C . VAL A 1 179 ? 16.990 -4.499 -21.158 1.00 90.94 179 VAL A C 1
ATOM 1423 O O . VAL A 1 179 ? 17.618 -4.361 -20.115 1.00 90.94 179 VAL A O 1
ATOM 1426 N N . ALA A 1 180 ? 16.532 -3.450 -21.848 1.00 93.31 180 ALA A N 1
ATOM 1427 C CA . ALA A 1 180 ? 16.752 -2.063 -21.432 1.00 93.31 180 ALA A CA 1
ATOM 1428 C C . ALA A 1 180 ? 15.806 -1.612 -20.304 1.00 93.31 180 ALA A C 1
ATOM 1430 O O . ALA A 1 180 ? 16.090 -0.640 -19.601 1.00 93.31 180 ALA A O 1
ATOM 1431 N N . HIS A 1 181 ? 14.663 -2.284 -20.147 1.00 93.62 181 HIS A N 1
ATOM 1432 C CA . HIS A 1 181 ? 13.598 -1.924 -19.211 1.00 93.62 181 HIS A CA 1
ATOM 1433 C C . HIS A 1 181 ? 13.189 -3.168 -18.411 1.00 93.62 181 HIS A C 1
ATOM 1435 O O . HIS A 1 181 ? 12.183 -3.804 -18.740 1.00 93.62 181 HIS A O 1
ATOM 1441 N N . PRO A 1 182 ? 13.987 -3.555 -17.398 1.00 95.56 182 PRO A N 1
ATOM 1442 C CA . PRO A 1 182 ? 13.691 -4.718 -16.567 1.00 95.56 182 PRO A CA 1
ATOM 1443 C C . PRO A 1 182 ? 12.383 -4.522 -15.795 1.00 95.56 182 PRO A C 1
ATOM 1445 O O . PRO A 1 182 ? 11.957 -3.388 -15.590 1.00 95.56 182 PRO A O 1
ATOM 1448 N N . PHE A 1 183 ? 11.759 -5.617 -15.348 1.00 96.19 183 PHE A N 1
ATOM 1449 C CA . PHE A 1 183 ? 10.508 -5.564 -14.582 1.00 96.19 183 PHE A CA 1
ATOM 1450 C C . PHE A 1 183 ? 10.614 -4.630 -13.373 1.00 96.19 183 PHE A C 1
ATOM 1452 O O . PHE A 1 183 ? 9.817 -3.710 -13.248 1.00 96.19 183 PHE A O 1
ATOM 1459 N N . GLU A 1 184 ? 11.629 -4.797 -12.528 1.00 96.94 184 GLU A N 1
ATOM 1460 C CA . GLU A 1 184 ? 11.900 -3.864 -11.436 1.00 96.94 184 GLU A CA 1
ATOM 1461 C C . GLU A 1 184 ? 12.622 -2.618 -11.963 1.00 96.94 184 GLU A C 1
ATOM 1463 O O . GLU A 1 184 ? 13.768 -2.682 -12.425 1.00 96.94 184 GLU A O 1
ATOM 1468 N N . LYS A 1 185 ? 11.965 -1.455 -11.888 1.00 95.44 185 LYS A N 1
ATOM 1469 C CA . LYS A 1 185 ? 12.556 -0.190 -12.342 1.00 95.44 185 LYS A CA 1
ATOM 1470 C C . LYS A 1 185 ? 13.722 0.223 -11.446 1.00 95.44 185 LYS A C 1
ATOM 1472 O O . LYS A 1 185 ? 13.637 0.188 -10.221 1.00 95.44 185 LYS A O 1
ATOM 1477 N N . GLN A 1 186 ? 14.798 0.688 -12.071 1.00 93.69 186 GLN A N 1
ATOM 1478 C CA . GLN A 1 186 ? 16.048 1.030 -11.380 1.00 93.69 186 GLN A CA 1
ATOM 1479 C C . GLN A 1 186 ? 16.098 2.482 -10.884 1.00 93.69 186 GLN A C 1
ATOM 1481 O O . GLN A 1 186 ? 17.043 2.880 -10.212 1.00 93.69 186 GLN A O 1
ATOM 1486 N N . ALA A 1 187 ? 15.093 3.298 -11.214 1.00 93.56 187 ALA A N 1
ATOM 1487 C CA . ALA A 1 187 ? 15.026 4.672 -10.734 1.00 93.56 187 ALA A CA 1
ATOM 1488 C C . ALA A 1 187 ? 14.853 4.710 -9.208 1.00 93.56 187 ALA A C 1
ATOM 1490 O O . ALA A 1 187 ? 14.125 3.902 -8.634 1.00 93.56 187 ALA A O 1
ATOM 1491 N N . ARG A 1 188 ? 15.465 5.704 -8.557 1.00 92.50 188 ARG A N 1
ATOM 1492 C CA . ARG A 1 188 ? 15.430 5.870 -7.095 1.00 92.50 188 ARG A CA 1
ATOM 1493 C C . ARG A 1 188 ? 14.008 5.906 -6.525 1.00 92.50 188 ARG A C 1
ATOM 1495 O O . ARG A 1 188 ? 13.736 5.257 -5.523 1.00 92.50 188 ARG A O 1
ATOM 1502 N N . ASN A 1 189 ? 13.092 6.628 -7.171 1.00 92.69 189 ASN A N 1
ATOM 1503 C CA . ASN A 1 189 ? 11.702 6.696 -6.709 1.00 92.69 189 ASN A CA 1
ATOM 1504 C C . ASN A 1 189 ? 10.998 5.341 -6.845 1.00 92.69 189 ASN A C 1
ATOM 1506 O O . ASN A 1 189 ? 10.274 4.948 -5.944 1.00 92.69 189 ASN A O 1
ATOM 1510 N N . SER A 1 190 ? 11.278 4.593 -7.915 1.00 94.88 190 SER A N 1
ATOM 1511 C CA . SER A 1 190 ? 10.764 3.233 -8.099 1.00 94.88 190 SER A CA 1
ATOM 1512 C C . SER A 1 190 ? 11.262 2.274 -7.017 1.00 94.88 190 SER A C 1
ATOM 1514 O O . SER A 1 190 ? 10.485 1.491 -6.481 1.00 94.88 190 SER A O 1
ATOM 1516 N N . GLN A 1 191 ? 12.552 2.350 -6.682 1.00 95.69 191 GLN A N 1
ATOM 1517 C CA . GLN A 1 191 ? 13.162 1.590 -5.589 1.00 95.69 191 GLN A CA 1
ATOM 1518 C C . GLN A 1 191 ? 12.493 1.906 -4.246 1.00 95.69 191 GLN A C 1
ATOM 1520 O O . GLN A 1 191 ? 12.137 0.990 -3.509 1.00 95.69 191 GLN A O 1
ATOM 1525 N N . ASN A 1 192 ? 12.261 3.190 -3.957 1.00 94.00 192 ASN A N 1
ATOM 1526 C CA . ASN A 1 192 ? 11.562 3.611 -2.744 1.00 94.00 192 ASN A CA 1
ATOM 1527 C C . ASN A 1 192 ? 10.118 3.090 -2.698 1.00 94.00 192 ASN A C 1
ATOM 1529 O O . ASN A 1 192 ? 9.722 2.559 -1.668 1.00 94.00 192 ASN A O 1
ATOM 1533 N N . THR A 1 193 ? 9.361 3.169 -3.799 1.00 94.44 193 THR A N 1
ATOM 1534 C CA . THR A 1 193 ? 7.993 2.628 -3.871 1.00 94.44 193 THR A CA 1
ATOM 1535 C C . THR A 1 193 ? 7.975 1.135 -3.551 1.00 94.44 193 THR A C 1
ATOM 1537 O O . THR A 1 193 ? 7.206 0.698 -2.699 1.00 94.44 193 THR A O 1
ATOM 1540 N N . ARG A 1 194 ? 8.875 0.342 -4.155 1.00 96.00 194 ARG A N 1
ATOM 1541 C CA . ARG A 1 194 ? 8.992 -1.089 -3.826 1.00 96.00 194 ARG A CA 1
ATOM 1542 C C . ARG A 1 194 ? 9.347 -1.307 -2.355 1.00 96.00 194 ARG A C 1
ATOM 1544 O O . ARG A 1 194 ? 8.733 -2.143 -1.700 1.00 96.00 194 ARG A O 1
ATOM 1551 N N . ALA A 1 195 ? 10.285 -0.532 -1.813 1.00 95.75 195 ALA A N 1
ATOM 1552 C CA . ALA A 1 195 ? 10.658 -0.625 -0.404 1.00 95.75 195 ALA A CA 1
ATOM 1553 C C . ALA A 1 195 ? 9.499 -0.298 0.549 1.00 95.75 195 ALA A C 1
ATOM 1555 O O . ALA A 1 195 ? 9.331 -0.990 1.551 1.00 95.75 195 ALA A O 1
ATOM 1556 N N . GLN A 1 196 ? 8.686 0.718 0.243 1.00 94.81 196 GLN A N 1
ATOM 1557 C CA . GLN A 1 196 ? 7.488 1.047 1.019 1.00 94.81 196 GLN A CA 1
ATOM 1558 C C . GLN A 1 196 ? 6.487 -0.113 0.990 1.00 94.81 196 GLN A C 1
ATOM 1560 O O . GLN A 1 196 ? 6.086 -0.599 2.045 1.00 94.81 196 GLN A O 1
ATOM 1565 N N . LEU A 1 197 ? 6.164 -0.633 -0.199 1.00 95.38 197 LEU A N 1
ATOM 1566 C CA . LEU A 1 197 ? 5.245 -1.766 -0.349 1.00 95.38 197 LEU A CA 1
ATOM 1567 C C . LEU A 1 197 ? 5.716 -3.001 0.435 1.00 95.38 197 LEU A C 1
ATOM 1569 O O . LEU A 1 197 ? 4.932 -3.616 1.158 1.00 95.38 197 LEU A O 1
ATOM 1573 N N . ALA A 1 198 ? 7.002 -3.345 0.337 1.00 95.50 198 ALA A N 1
ATOM 1574 C CA . ALA A 1 198 ? 7.587 -4.451 1.092 1.00 95.50 198 ALA A CA 1
ATOM 1575 C C . ALA A 1 198 ? 7.539 -4.215 2.609 1.00 95.50 198 ALA A C 1
ATOM 1577 O O . ALA A 1 198 ? 7.211 -5.133 3.361 1.00 95.50 198 ALA A O 1
ATOM 1578 N N . THR A 1 199 ? 7.830 -2.990 3.054 1.00 95.31 199 THR A N 1
ATOM 1579 C CA . THR A 1 199 ? 7.744 -2.587 4.464 1.00 95.31 199 THR A CA 1
ATOM 1580 C C . THR A 1 199 ? 6.331 -2.796 5.008 1.00 95.31 199 THR A C 1
ATOM 1582 O O . THR A 1 199 ? 6.163 -3.435 6.046 1.00 95.31 199 THR A O 1
ATOM 1585 N N . TYR A 1 200 ? 5.304 -2.334 4.292 1.00 94.69 200 TYR A N 1
ATOM 1586 C CA . TYR A 1 200 ? 3.911 -2.470 4.726 1.00 94.69 200 TYR A CA 1
ATOM 1587 C C . TYR A 1 200 ? 3.439 -3.927 4.721 1.00 94.69 200 TYR A C 1
ATOM 1589 O O . TYR A 1 200 ? 2.838 -4.379 5.697 1.00 94.69 200 TYR A O 1
ATOM 1597 N N . ALA A 1 201 ? 3.768 -4.695 3.674 1.00 93.56 201 ALA A N 1
ATOM 1598 C CA . ALA A 1 201 ? 3.475 -6.128 3.620 1.00 93.56 201 ALA A CA 1
ATOM 1599 C C . ALA A 1 201 ? 4.118 -6.880 4.794 1.00 93.56 201 ALA A C 1
ATOM 1601 O O . ALA A 1 201 ? 3.464 -7.688 5.457 1.00 93.56 201 ALA A O 1
ATOM 1602 N N . GLY A 1 202 ? 5.395 -6.592 5.062 1.00 93.31 202 GLY A N 1
ATOM 1603 C CA . GLY A 1 202 ? 6.141 -7.166 6.175 1.00 93.31 202 GLY A CA 1
ATOM 1604 C C . GLY A 1 202 ? 5.521 -6.807 7.522 1.00 93.31 202 GLY A C 1
ATOM 1605 O O . GLY A 1 202 ? 5.359 -7.682 8.368 1.00 93.31 202 GLY A O 1
ATOM 1606 N N . ALA A 1 203 ? 5.096 -5.554 7.700 1.00 93.50 203 ALA A N 1
ATOM 1607 C CA . ALA A 1 203 ? 4.455 -5.104 8.928 1.00 93.50 203 ALA A CA 1
ATOM 1608 C C . ALA A 1 203 ? 3.100 -5.782 9.180 1.00 93.50 203 ALA A C 1
ATOM 1610 O O . ALA A 1 203 ? 2.822 -6.207 10.305 1.00 93.50 203 ALA A O 1
ATOM 1611 N N . MET A 1 204 ? 2.284 -5.963 8.135 1.00 93.19 204 MET A N 1
ATOM 1612 C CA . MET A 1 204 ? 1.043 -6.737 8.233 1.00 93.19 204 MET A CA 1
ATOM 1613 C C . MET A 1 204 ? 1.322 -8.197 8.610 1.00 93.19 204 MET A C 1
ATOM 1615 O O . MET A 1 204 ? 0.708 -8.715 9.538 1.00 93.19 204 MET A O 1
ATOM 1619 N N . LEU A 1 205 ? 2.275 -8.856 7.943 1.00 93.06 205 LEU A N 1
ATOM 1620 C CA . LEU A 1 205 ? 2.627 -10.253 8.234 1.00 93.06 205 LEU A CA 1
ATOM 1621 C C . LEU A 1 205 ? 3.240 -10.445 9.628 1.00 93.06 205 LEU A C 1
ATOM 1623 O O . LEU A 1 205 ? 3.052 -11.492 10.237 1.00 93.06 205 LEU A O 1
ATOM 1627 N N . ALA A 1 206 ? 3.961 -9.449 10.142 1.00 92.31 206 ALA A N 1
ATOM 1628 C CA . ALA A 1 206 ? 4.568 -9.510 11.467 1.00 92.31 206 ALA A CA 1
ATOM 1629 C C . ALA A 1 206 ? 3.548 -9.358 12.607 1.00 92.31 206 ALA A C 1
ATOM 1631 O O . ALA A 1 206 ? 3.785 -9.846 13.709 1.00 92.31 206 ALA A O 1
ATOM 1632 N N . THR A 1 207 ? 2.432 -8.666 12.363 1.00 92.25 207 THR A N 1
ATOM 1633 C CA . THR A 1 207 ? 1.460 -8.301 13.411 1.00 92.25 207 THR A CA 1
ATOM 1634 C C . THR A 1 207 ? 0.151 -9.070 13.333 1.00 92.25 207 THR A C 1
ATOM 1636 O O . THR A 1 207 ? -0.627 -9.061 14.287 1.00 92.25 207 THR A O 1
ATOM 1639 N N . GLN A 1 208 ? -0.107 -9.746 12.217 1.00 91.25 208 GLN A N 1
ATOM 1640 C CA . GLN A 1 208 ? -1.364 -10.429 11.962 1.00 91.25 208 GLN A CA 1
ATOM 1641 C C . GLN A 1 208 ? -1.112 -11.909 11.675 1.00 91.25 208 GLN A C 1
ATOM 1643 O O . GLN A 1 208 ? -0.151 -12.270 11.001 1.00 91.25 208 GLN A O 1
ATOM 1648 N N . PHE A 1 209 ? -2.021 -12.781 12.118 1.00 87.62 209 PHE A N 1
ATOM 1649 C CA . PHE A 1 209 ? -1.986 -14.218 11.812 1.00 87.62 209 PHE A CA 1
ATOM 1650 C C . PHE A 1 209 ? -2.434 -14.502 10.366 1.00 87.62 209 PHE A C 1
ATOM 1652 O O . PHE A 1 209 ? -3.369 -15.264 10.121 1.00 87.62 209 PHE A O 1
ATOM 1659 N N . ARG A 1 210 ? -1.790 -13.854 9.390 1.00 85.88 210 ARG A N 1
ATOM 1660 C CA . ARG A 1 210 ? -2.004 -14.085 7.959 1.00 85.88 210 ARG A CA 1
ATOM 1661 C C . ARG A 1 210 ? -0.937 -15.028 7.424 1.00 85.88 210 ARG A C 1
ATOM 1663 O O . ARG A 1 210 ? 0.226 -14.956 7.796 1.00 85.88 210 ARG A O 1
ATOM 1670 N N . THR A 1 211 ? -1.336 -15.898 6.503 1.00 86.50 211 THR A N 1
ATOM 1671 C CA . THR A 1 211 ? -0.399 -16.777 5.789 1.00 86.50 211 THR A CA 1
ATOM 1672 C C . THR A 1 211 ? 0.204 -16.104 4.559 1.00 86.50 211 THR A C 1
ATOM 1674 O O . THR A 1 211 ? 1.269 -16.508 4.105 1.00 86.50 211 THR A O 1
ATOM 1677 N N . HIS A 1 212 ? -0.477 -15.090 4.015 1.00 87.94 212 HIS A N 1
ATOM 1678 C CA . HIS A 1 212 ? -0.088 -14.389 2.797 1.00 87.94 212 HIS A CA 1
ATOM 1679 C C . HIS A 1 212 ? -0.474 -12.908 2.889 1.00 87.94 212 HIS A C 1
ATOM 1681 O O . HIS A 1 212 ? -1.517 -12.564 3.450 1.00 87.94 212 HIS A O 1
ATOM 1687 N N . ALA A 1 213 ? 0.345 -12.053 2.281 1.00 89.50 213 ALA A N 1
ATOM 1688 C CA . ALA A 1 213 ? 0.035 -10.660 1.993 1.00 89.50 213 ALA A CA 1
ATOM 1689 C C . ALA A 1 213 ? 0.435 -10.378 0.543 1.00 89.50 213 ALA A C 1
ATOM 1691 O O . ALA A 1 213 ? 1.500 -10.804 0.095 1.00 89.50 213 ALA A O 1
ATOM 1692 N N . PHE A 1 214 ? -0.428 -9.681 -0.189 1.00 89.50 214 PHE A N 1
ATOM 1693 C CA . PHE A 1 214 ? -0.154 -9.264 -1.557 1.00 89.50 214 PHE A CA 1
ATOM 1694 C C . PHE A 1 214 ? -0.038 -7.747 -1.582 1.00 89.50 214 PHE A C 1
ATOM 1696 O O . PHE A 1 214 ? -0.958 -7.052 -1.162 1.00 89.50 214 PHE A O 1
ATOM 1703 N N . CYS A 1 215 ? 1.082 -7.244 -2.085 1.00 89.75 215 CYS A N 1
ATOM 1704 C CA . CYS A 1 215 ? 1.234 -5.843 -2.454 1.00 89.75 215 CYS A CA 1
ATOM 1705 C C . CYS A 1 215 ? 1.364 -5.778 -3.966 1.00 89.75 215 CYS A C 1
ATOM 1707 O O . CYS A 1 215 ? 2.243 -6.416 -4.546 1.00 89.75 215 CYS A O 1
ATOM 1709 N N . VAL A 1 216 ? 0.432 -5.062 -4.578 1.00 87.50 216 VAL A N 1
ATOM 1710 C CA . VAL A 1 216 ? 0.294 -4.924 -6.024 1.00 87.50 216 VAL A CA 1
ATOM 1711 C C . VAL A 1 216 ? 0.277 -3.443 -6.367 1.00 87.50 216 VAL A C 1
ATOM 1713 O O . VAL A 1 216 ? -0.176 -2.631 -5.561 1.00 87.50 216 VAL A O 1
ATOM 1716 N N . GLU A 1 217 ? 0.776 -3.125 -7.553 1.00 85.44 217 GLU A N 1
ATOM 1717 C CA . GLU A 1 217 ? 0.754 -1.792 -8.152 1.00 85.44 217 GLU A CA 1
ATOM 1718 C C . GLU A 1 217 ? -0.031 -1.844 -9.465 1.00 85.44 217 GLU A C 1
ATOM 1720 O O . GLU A 1 217 ? 0.128 -2.856 -10.192 1.00 85.44 217 GLU A O 1
#

pLDDT: mean 81.42, std 20.27, range [29.28, 97.12]

Secondary structure (DSSP, 8-state):
--PPPPPPPPP------------PPP----------------HHHHHHHHHHTT-------HHHHHHHHSPPPTT---PPPP-HHHHHHHHTT--SGGGGHHHHHHHHGGG-SSEEEEE-TT---TTT-GGGTTTS--SEEEEETT---SSS--GGG-SEEE---SSGGG-SB-SS--SSS-SB--SHHHHHHHHHHHHHHHHHHHHS--S------

Organism: Moniliophthora roreri (NCBI:txid221103)

Radius of gyration: 29.89 Å; chains: 1; bounding box: 116×65×45 Å